Protein AF-0000000080302289 (afdb_homodimer)

Sequence (342 aa):
MNPDQRRRRRVLSSLTSLGLIALAALSGPAAAHDFKLGPLRIDHPYATPTPPGAANGAAYLRGIRNTGDQPDRLVGASTPVARSVEIHRSVVDAQNVMRMRAIDGIALPPKAELQLRHGGEHHLMLIGLTQSLKDGDRFPMSLRFEKAGEREVMVWVQTPRDGAGVHQHKHMNPDQRRRRRVLSSLTSLGLIALAALSGPAAAHDFKLGPLRIDHPYATPTPPGAANGAAYLRGIRNTGDQPDRLVGASTPVARSVEIHRSVVDAQNVMRMRAIDGIALPPKAELQLRHGGEHHLMLIGLTQSLKDGDRFPMSLRFEKAGEREVMVWVQTPRDGAGVHQHKH

Organism: Piscinibacter sakaiensis (NCBI:txid1547922)

Solvent-accessible surface area (backbone atoms only — not comparable to full-atom values): 19218 Å² total; per-residue (Å²): 130,90,75,81,75,80,75,77,78,79,78,76,75,74,74,75,72,75,72,74,74,73,74,71,70,74,66,62,64,84,60,70,56,63,44,79,47,87,50,34,38,38,33,41,38,27,24,46,54,36,33,40,79,40,52,53,48,47,34,32,24,64,25,39,30,25,69,36,92,58,67,41,27,47,51,47,46,42,40,86,55,22,76,42,42,43,40,33,41,47,46,68,49,97,84,60,34,35,38,35,34,75,52,76,58,44,81,37,47,44,68,36,72,47,68,22,37,88,93,53,46,34,39,38,37,30,38,50,36,74,55,64,40,46,68,73,41,70,47,60,34,36,38,32,32,73,71,77,39,72,47,79,45,68,28,37,22,33,67,47,63,59,62,79,69,80,72,76,70,79,125,140,85,82,76,76,81,81,79,78,78,76,77,76,73,75,74,75,73,74,75,73,73,74,71,71,75,66,61,65,83,62,72,57,63,45,79,47,88,52,34,39,38,32,42,39,28,24,48,53,36,32,40,78,42,52,52,48,48,32,33,26,63,26,39,31,26,69,37,91,56,67,42,30,47,50,46,44,42,40,88,56,23,76,42,44,44,43,32,42,48,46,68,49,98,84,62,34,34,37,34,34,76,50,74,57,44,80,37,50,45,67,36,72,46,67,21,36,87,92,52,48,33,38,37,36,30,37,50,36,73,56,63,42,45,68,73,41,71,47,61,33,36,38,33,30,74,71,76,40,74,47,78,44,68,29,37,23,33,67,47,63,58,63,80,67,77,73,75,72,78,126

InterPro domains:
  IPR006311 Twin-arginine translocation pathway, signal sequence [PS51318] (1-32)
  IPR007410 Putative lipoprotein LpqE-like [PF04314] (41-157)
  IPR036182 Copper chaperone PCuAC superfamily [G3DSA:2.60.40.1890] (48-162)
  IPR036182 Copper chaperone PCuAC superfamily [SSF110087] (19-162)
  IPR058248 Putative lipoprotein Lxx21020-like [PTHR36302] (18-170)

Radius of gyration: 32.29 Å; Cα contacts (8 Å, |Δi|>4): 749; chains: 2; bounding box: 63×110×119 Å

Nearest PDB structures (foldseek):
  6p17-assembly1_B  TM=8.764E-01  e=6.835E-11  Methylocystis sp. ATCC 49242
  6p1g-assembly2_B  TM=9.123E-01  e=2.219E-10  Methylosinus trichosporium OB3b
  6p1f-assembly1_A  TM=8.241E-01  e=1.890E-10  Methylosinus trichosporium OB3b
  2k70-assembly1_A  TM=8.510E-01  e=5.816E-10  Thermus thermophilus HB8
  3zja-assembly1_A  TM=9.050E-01  e=3.787E-09  Streptomyces lividans

Foldseek 3Di:
DDPPPPPPPPPPPPPPPPPPPPCPVCPVPVPQQWDDQPQKIWTAKAWEFDPWPDQKTWIFTQKIARQDQAKKKFFAKDFPQAPGKFKKFWDQDPVRDIDIDGDRIDIHHHGDMDGGDPPDGIIIMGGGGPGTDDQQDKTWMWIQMPPRGIDIGIYGHHPDDPDPPPPPPDD/DDPPDDPPPPPPPPPPPPPPPPPPPCPVPVPQQWDDQPQKIWTAKAWEFDPWPDQKTWIFTQKIARQDQAKKKFFAKDFPQAPGKFKKFWDQDPVRDIDIDGDRIDIHHHGDMDGGDPPDGIIIMGGGGPGTDDQQDKTWMWIQMPPRGIDIGIYGHHPDDPDPPPPPPDD

pLDDT: mean 79.93, std 26.36, range [19.83, 98.88]

Structure (mmCIF, N/CA/C/O backbone):
data_AF-0000000080302289-model_v1
#
loop_
_entity.id
_entity.type
_entity.pdbx_description
1 polymer 'Copper metallochaperone'
#
loop_
_atom_site.group_PDB
_atom_site.id
_atom_site.type_symbol
_atom_site.label_atom_id
_atom_site.label_alt_id
_atom_site.label_comp_id
_atom_site.label_asym_id
_atom_site.label_entity_id
_atom_site.label_seq_id
_atom_site.pdbx_PDB_ins_code
_atom_site.Cartn_x
_atom_site.Cartn_y
_atom_site.Cartn_z
_atom_site.occupancy
_atom_site.B_iso_or_equiv
_atom_site.auth_seq_id
_atom_site.auth_comp_id
_atom_site.auth_asym_id
_atom_site.auth_atom_id
_atom_site.pdbx_PDB_model_num
ATOM 1 N N . MET A 1 1 ? -31.797 -6.598 -98.562 1 23.89 1 MET A N 1
ATOM 2 C CA . MET A 1 1 ? -30.703 -7.227 -97.875 1 23.89 1 MET A CA 1
ATOM 3 C C . MET A 1 1 ? -30.516 -6.602 -96.5 1 23.89 1 MET A C 1
ATOM 5 O O . MET A 1 1 ? -30.234 -7.305 -95.5 1 23.89 1 MET A O 1
ATOM 9 N N . ASN A 1 2 ? -30.531 -5.25 -96.188 1 28.02 2 ASN A N 1
ATOM 10 C CA . ASN A 1 2 ? -29.609 -4.715 -95.188 1 28.02 2 ASN A CA 1
ATOM 11 C C . ASN A 1 2 ? -30.172 -4.828 -93.75 1 28.02 2 ASN A C 1
ATOM 13 O O . ASN A 1 2 ? -31.219 -4.258 -93.5 1 28.02 2 ASN A O 1
ATOM 17 N N . PRO A 1 3 ? -29.703 -5.871 -93 1 35.97 3 PRO A N 1
ATOM 18 C CA . PRO A 1 3 ? -30.016 -6.445 -91.688 1 35.97 3 PRO A CA 1
ATOM 19 C C . PRO A 1 3 ? -29.625 -5.531 -90.5 1 35.97 3 PRO A C 1
ATOM 21 O O . PRO A 1 3 ? -28.453 -5.48 -90.125 1 35.97 3 PRO A O 1
ATOM 24 N N . ASP A 1 4 ? -29.906 -4.223 -90.562 1 33.94 4 ASP A N 1
ATOM 25 C CA . ASP A 1 4 ? -29.328 -3.34 -89.562 1 33.94 4 ASP A CA 1
ATOM 26 C C . ASP A 1 4 ? -29.688 -3.791 -88.125 1 33.94 4 ASP A C 1
ATOM 28 O O . ASP A 1 4 ? -30.859 -3.812 -87.75 1 33.94 4 ASP A O 1
ATOM 32 N N . GLN A 1 5 ? -28.891 -4.77 -87.625 1 30.73 5 GLN A N 1
ATOM 33 C CA . GLN A 1 5 ? -28.859 -5.449 -86.312 1 30.73 5 GLN A CA 1
ATOM 34 C C . GLN A 1 5 ? -28.719 -4.453 -85.188 1 30.73 5 GLN A C 1
ATOM 36 O O . GLN A 1 5 ? -27.828 -3.594 -85.188 1 30.73 5 GLN A O 1
ATOM 41 N N . ARG A 1 6 ? -29.797 -3.92 -84.562 1 27.61 6 ARG A N 1
ATOM 42 C CA . ARG A 1 6 ? -30.016 -3.1 -83.375 1 27.61 6 ARG A CA 1
ATOM 43 C C . ARG A 1 6 ? -29.234 -3.633 -82.188 1 27.61 6 ARG A C 1
ATOM 45 O O . ARG A 1 6 ? -29.531 -4.707 -81.625 1 27.61 6 ARG A O 1
ATOM 52 N N . ARG A 1 7 ? -27.875 -3.609 -82.188 1 28.73 7 ARG A N 1
ATOM 53 C CA . ARG A 1 7 ? -27 -4.059 -81.062 1 28.73 7 ARG A CA 1
ATOM 54 C C . ARG A 1 7 ? -27.281 -3.301 -79.812 1 28.73 7 ARG A C 1
ATOM 56 O O . ARG A 1 7 ? -27.031 -2.098 -79.688 1 28.73 7 ARG A O 1
ATOM 63 N N . ARG A 1 8 ? -28.484 -3.334 -79.188 1 27.34 8 ARG A N 1
ATOM 64 C CA . ARG A 1 8 ? -28.703 -2.699 -77.938 1 27.34 8 ARG A CA 1
ATOM 65 C C . ARG A 1 8 ? -27.594 -3.076 -76.938 1 27.34 8 ARG A C 1
ATOM 67 O O . ARG A 1 8 ? -27.312 -4.262 -76.75 1 27.34 8 ARG A O 1
ATOM 74 N N . ARG A 1 9 ? -26.516 -2.27 -76.812 1 29.44 9 ARG A N 1
ATOM 75 C CA . ARG A 1 9 ? -25.391 -2.248 -75.875 1 29.44 9 ARG A CA 1
ATOM 76 C C . ARG A 1 9 ? -25.875 -2.445 -74.438 1 29.44 9 ARG A C 1
ATOM 78 O O . ARG A 1 9 ? -26.703 -1.673 -73.938 1 29.44 9 ARG A O 1
ATOM 85 N N . ARG A 1 10 ? -25.984 -3.67 -73.938 1 33.25 10 ARG A N 1
ATOM 86 C CA . ARG A 1 10 ? -26.125 -4.141 -72.562 1 33.25 10 ARG A CA 1
ATOM 87 C C . ARG A 1 10 ? -25.125 -3.439 -71.625 1 33.25 10 ARG A C 1
ATOM 89 O O . ARG A 1 10 ? -23.906 -3.537 -71.812 1 33.25 10 ARG A O 1
ATOM 96 N N . VAL A 1 11 ? -25.344 -2.129 -71.312 1 32.34 11 VAL A N 1
ATOM 97 C CA . VAL 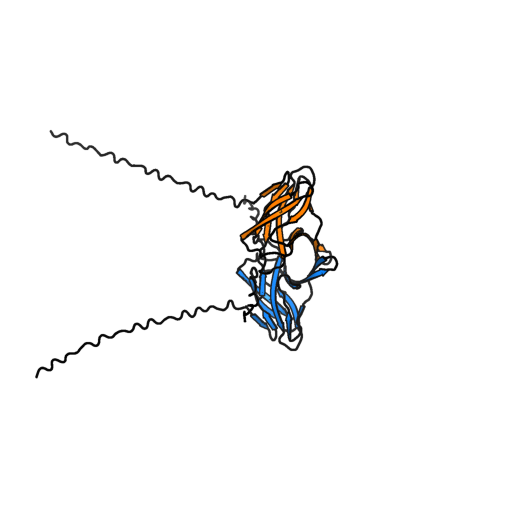A 1 11 ? -24.609 -1.429 -70.312 1 32.34 11 VAL A CA 1
ATOM 98 C C . VAL A 1 11 ? -24.438 -2.336 -69.062 1 32.34 11 VAL A C 1
ATOM 100 O O . VAL A 1 11 ? -25.406 -2.943 -68.625 1 32.34 11 VAL A O 1
ATOM 103 N N . LEU A 1 12 ? -23.203 -2.891 -68.875 1 33.34 12 LEU A N 1
ATOM 104 C CA . LEU A 1 12 ? -22.453 -3.596 -67.812 1 33.34 12 LEU A CA 1
ATOM 105 C C . LEU A 1 12 ? -22.609 -2.896 -66.5 1 33.34 12 LEU A C 1
ATOM 107 O O . LEU A 1 12 ? -22.219 -1.74 -66.312 1 33.34 12 LEU A O 1
ATOM 111 N N . SER A 1 13 ? -23.828 -2.928 -65.812 1 38.44 13 SER A N 1
ATOM 112 C CA . SER A 1 13 ? -24 -2.541 -64.438 1 38.44 13 SER A CA 1
ATOM 113 C C . SER A 1 13 ? -22.922 -3.152 -63.562 1 38.44 13 SER A C 1
ATOM 115 O O . SER A 1 13 ? -22.828 -4.375 -63.438 1 38.44 13 SER A O 1
ATOM 117 N N . SER A 1 14 ? -21.656 -2.672 -63.719 1 37.34 14 SER A N 1
ATOM 118 C CA . SER A 1 14 ? -20.625 -3.07 -62.781 1 37.34 14 SER A CA 1
ATOM 119 C C . SER A 1 14 ? -21.078 -2.889 -61.344 1 37.34 14 SER A C 1
ATOM 121 O O . SER A 1 14 ? -21.469 -1.788 -60.938 1 37.34 14 SER A O 1
ATOM 123 N N . LEU A 1 15 ? -21.938 -3.805 -60.875 1 38.66 15 LEU A N 1
ATOM 124 C CA . LEU A 1 15 ? -22.219 -4.004 -59.469 1 38.66 15 LEU A CA 1
ATOM 125 C C . LEU A 1 15 ? -20.938 -3.947 -58.625 1 38.66 15 LEU A C 1
ATOM 127 O O . LEU A 1 15 ? -20.016 -4.738 -58.844 1 38.66 15 LEU A O 1
ATOM 131 N N . THR A 1 16 ? -20.422 -2.676 -58.438 1 39.72 16 THR A N 1
ATOM 132 C CA . THR A 1 16 ? -19.391 -2.426 -57.438 1 39.72 16 THR A CA 1
ATOM 133 C C . THR A 1 16 ? -19.688 -3.164 -56.125 1 39.72 16 THR A C 1
ATOM 135 O O . THR A 1 16 ? -20.734 -2.967 -55.531 1 39.72 16 THR A O 1
ATOM 138 N N . SER A 1 17 ? -19.5 -4.477 -56.125 1 41.84 17 SER A N 1
ATOM 139 C CA . SER A 1 17 ? -19.422 -5.234 -54.875 1 41.84 17 SER A CA 1
ATOM 140 C C . SER A 1 17 ? -18.562 -4.523 -53.844 1 41.84 17 SER A C 1
ATOM 142 O O . SER A 1 17 ? -17.344 -4.359 -54.062 1 41.84 17 SER A O 1
ATOM 144 N N . LEU A 1 18 ? -19 -3.309 -53.406 1 40.84 18 LEU A N 1
ATOM 145 C CA . LEU A 1 18 ? -18.344 -2.77 -52.219 1 40.84 18 LEU A CA 1
ATOM 146 C C . LEU A 1 18 ? -18.125 -3.859 -51.156 1 40.84 18 LEU A C 1
ATOM 148 O O . LEU A 1 18 ? -19.094 -4.465 -50.688 1 40.84 18 LEU A O 1
ATOM 152 N N . GLY A 1 19 ? -17.094 -4.672 -51.406 1 38.06 19 GLY A N 1
ATOM 153 C CA . GLY A 1 19 ? -16.562 -5.527 -50.344 1 38.06 19 GLY A CA 1
ATOM 154 C C . GLY A 1 19 ? -16.578 -4.879 -48.969 1 38.06 19 GLY A C 1
ATOM 155 O O . GLY A 1 19 ? -15.969 -3.822 -48.781 1 38.06 19 GLY A O 1
ATOM 156 N N . LEU A 1 20 ? -17.703 -4.922 -48.281 1 40.62 20 LEU A N 1
ATOM 157 C CA . LEU A 1 20 ? -17.703 -4.664 -46.844 1 40.62 20 LEU A CA 1
ATOM 158 C C . LEU A 1 20 ? -16.516 -5.348 -46.188 1 40.62 20 LEU A C 1
ATOM 160 O O . LEU A 1 20 ? -16.438 -6.578 -46.156 1 40.62 20 LEU A O 1
ATOM 164 N N . ILE A 1 21 ? -15.336 -4.793 -46.375 1 40.84 21 ILE A N 1
ATOM 165 C CA . ILE A 1 21 ? -14.234 -5.191 -45.469 1 40.84 21 ILE A CA 1
ATOM 166 C C . ILE A 1 21 ? -14.734 -5.254 -44.031 1 40.84 21 ILE A C 1
ATOM 168 O O . ILE A 1 21 ? -15.156 -4.242 -43.469 1 40.84 21 ILE A O 1
ATOM 172 N N . ALA A 1 22 ? -15.383 -6.355 -43.656 1 38.88 22 ALA A N 1
ATOM 173 C CA . ALA A 1 22 ? -15.555 -6.664 -42.25 1 38.88 22 ALA A CA 1
ATOM 174 C C . ALA A 1 22 ? -14.297 -6.336 -41.469 1 38.88 22 ALA A C 1
ATOM 176 O O . ALA A 1 22 ? -13.242 -6.934 -41.688 1 38.88 22 ALA A O 1
ATOM 177 N N . LEU A 1 23 ? -14.094 -5.086 -41.156 1 40.25 23 LEU A N 1
ATOM 178 C CA . LEU A 1 23 ? -13.164 -4.797 -40.062 1 40.25 23 LEU A CA 1
ATOM 179 C C . LEU A 1 23 ? -13.367 -5.766 -38.906 1 40.25 23 LEU A C 1
ATOM 181 O O . LEU A 1 23 ? -14.375 -5.691 -38.188 1 40.25 23 LEU A O 1
ATOM 185 N N . ALA A 1 24 ? -13.266 -7.078 -39.125 1 39.78 24 ALA A N 1
ATOM 186 C CA . ALA A 1 24 ? -13.094 -7.895 -37.938 1 39.78 24 ALA A CA 1
ATOM 187 C C . ALA A 1 24 ? -12.18 -7.203 -36.938 1 39.78 24 ALA A C 1
ATOM 189 O O . ALA A 1 24 ? -10.977 -7.066 -37.156 1 39.78 24 ALA A O 1
ATOM 190 N N . ALA A 1 25 ? -12.641 -6.129 -36.344 1 38.19 25 ALA A N 1
ATOM 191 C CA . ALA A 1 25 ? -11.977 -5.637 -35.156 1 38.19 25 ALA A CA 1
ATOM 192 C C . ALA A 1 25 ? -11.5 -6.789 -34.281 1 38.19 25 ALA A C 1
ATOM 194 O O . ALA A 1 25 ? -12.305 -7.625 -33.844 1 38.19 25 ALA A O 1
ATOM 195 N N . LEU A 1 26 ? -10.32 -7.293 -34.531 1 38.16 26 LEU A N 1
ATOM 196 C CA . LEU A 1 26 ? -9.555 -8.047 -33.531 1 38.16 26 LEU A CA 1
ATOM 197 C C . LEU A 1 26 ? -9.75 -7.477 -32.125 1 38.16 26 LEU A C 1
ATOM 199 O O . LEU A 1 26 ? -9.062 -6.531 -31.734 1 38.16 26 LEU A O 1
ATOM 203 N N . SER A 1 27 ? -10.953 -7.125 -31.812 1 38.16 27 SER A N 1
ATOM 204 C CA . SER A 1 27 ? -10.969 -6.945 -30.359 1 38.16 27 SER A CA 1
ATOM 205 C C . SER A 1 27 ? -10.188 -8.055 -29.672 1 38.16 27 SER A C 1
ATOM 207 O O . SER A 1 27 ? -10.648 -9.195 -29.609 1 38.16 27 SER A O 1
ATOM 209 N N . GLY A 1 28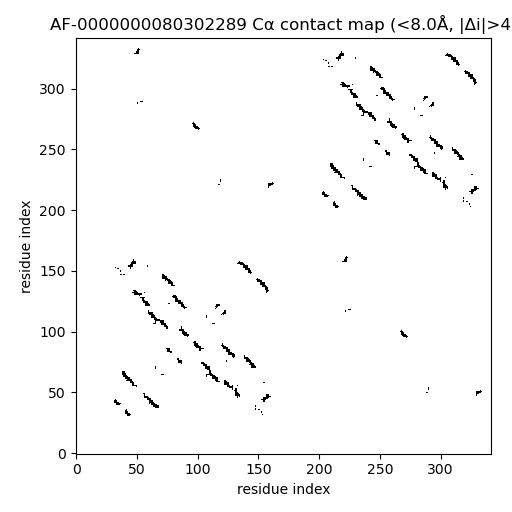 ? -8.953 -8.156 -29.922 1 37.97 28 GLY A N 1
ATOM 210 C CA . GLY A 1 28 ? -8.266 -9.039 -28.984 1 37.97 28 GLY A CA 1
ATOM 211 C C . GLY A 1 28 ? -8.812 -8.969 -27.578 1 37.97 28 GLY A C 1
ATOM 212 O O . GLY A 1 28 ? -9.141 -7.883 -27.078 1 37.97 28 GLY A O 1
ATOM 213 N N . PRO A 1 29 ? -9.758 -9.805 -27.094 1 39.81 29 PRO A N 1
ATOM 214 C CA . PRO A 1 29 ? -10.086 -9.734 -25.672 1 39.81 29 PRO A CA 1
ATOM 215 C C . PRO A 1 29 ? -9.008 -9.031 -24.844 1 39.81 29 PRO A C 1
ATOM 217 O O . PRO A 1 29 ? -7.844 -9 -25.25 1 39.81 29 PRO A O 1
ATOM 220 N N . ALA A 1 30 ? -9.188 -7.938 -24.375 1 41.56 30 ALA A N 1
ATOM 221 C CA . ALA A 1 30 ? -8.344 -7.664 -23.219 1 41.56 30 ALA A CA 1
ATOM 222 C C . ALA A 1 30 ? -7.887 -8.961 -22.562 1 41.56 30 ALA A C 1
ATOM 224 O O . ALA A 1 30 ? -8.672 -9.633 -21.891 1 41.56 30 ALA A O 1
ATOM 225 N N . ALA A 1 31 ? -7.27 -9.984 -23.266 1 44.12 31 ALA A N 1
ATOM 226 C CA . ALA A 1 31 ? -6.754 -11.305 -22.922 1 44.12 31 ALA A CA 1
ATOM 227 C C . ALA A 1 31 ? -6.363 -11.367 -21.438 1 44.12 31 ALA A C 1
ATOM 229 O O . ALA A 1 31 ? -5.523 -10.586 -20.984 1 44.12 31 ALA A O 1
ATOM 230 N N . ALA A 1 32 ? -7.367 -11.57 -20.547 1 54.69 32 ALA A N 1
ATOM 231 C CA . ALA A 1 32 ? -6.875 -12.156 -19.297 1 54.69 32 ALA A CA 1
ATOM 232 C C . ALA A 1 32 ? -5.594 -12.945 -19.547 1 54.69 32 ALA A C 1
ATOM 234 O O . ALA A 1 32 ? -5.566 -13.867 -20.359 1 54.69 32 ALA A O 1
ATOM 235 N N . HIS A 1 33 ? -4.43 -12.273 -19.453 1 72.88 33 HIS A N 1
ATOM 236 C CA . HIS A 1 33 ? -3.178 -12.992 -19.641 1 72.88 33 HIS A CA 1
ATOM 237 C C . HIS A 1 33 ? -3.051 -14.141 -18.656 1 72.88 33 HIS A C 1
ATOM 239 O O . HIS A 1 33 ? -2.854 -13.914 -17.453 1 72.88 33 HIS A O 1
ATOM 245 N N . ASP A 1 34 ? -3.613 -15.227 -19.109 1 87.38 34 ASP A N 1
ATOM 246 C CA . ASP A 1 34 ? -3.473 -16.484 -18.375 1 87.38 34 ASP A CA 1
ATOM 247 C C . ASP A 1 34 ? -2.221 -17.25 -18.828 1 87.38 34 ASP A C 1
ATOM 249 O O . ASP A 1 34 ? -1.86 -17.219 -20 1 87.38 34 ASP A O 1
ATOM 253 N N . PHE A 1 35 ? -1.623 -17.812 -17.859 1 90.25 35 PHE A N 1
ATOM 254 C CA . PHE A 1 35 ? -0.44 -18.625 -18.109 1 90.25 35 PHE A CA 1
ATOM 255 C C . PHE A 1 35 ? -0.636 -20.047 -17.594 1 90.25 35 PHE A C 1
ATOM 257 O O . PHE A 1 35 ? -1.357 -20.25 -16.609 1 90.25 35 PHE A O 1
ATOM 264 N N . LYS A 1 36 ? 0.019 -20.953 -18.328 1 95.19 36 LYS A N 1
ATOM 265 C CA . LYS A 1 36 ? -0.087 -22.359 -17.938 1 95.19 36 LYS A CA 1
ATOM 266 C C . LYS A 1 36 ? 1.283 -22.938 -17.609 1 95.19 36 LYS A C 1
ATOM 268 O O . LYS A 1 36 ? 2.27 -22.641 -18.281 1 95.19 36 LYS A O 1
ATOM 273 N N . LEU A 1 37 ? 1.274 -23.75 -16.578 1 95.81 37 LEU A N 1
ATOM 274 C CA . LEU A 1 37 ? 2.428 -24.562 -16.172 1 95.81 37 LEU A CA 1
ATOM 275 C C . LEU A 1 37 ? 1.987 -25.922 -15.648 1 95.81 37 LEU A C 1
ATOM 277 O O . LEU A 1 37 ? 1.666 -26.062 -14.469 1 95.81 37 LEU A O 1
ATOM 281 N N . GLY A 1 38 ? 2.027 -26.875 -16.578 1 96.5 38 GLY A N 1
ATOM 282 C CA . GLY A 1 38 ? 1.405 -28.141 -16.188 1 96.5 38 GLY A CA 1
ATOM 283 C C . GLY A 1 38 ? -0.039 -27.984 -15.758 1 96.5 38 GLY A C 1
ATOM 284 O O . GLY A 1 38 ? -0.853 -27.406 -16.484 1 96.5 38 GLY A O 1
ATOM 285 N N . PRO A 1 39 ? -0.306 -28.438 -14.523 1 97.31 39 PRO A N 1
ATOM 286 C CA . PRO A 1 39 ? -1.688 -28.344 -14.055 1 97.31 39 PRO A CA 1
ATOM 287 C C . PRO A 1 39 ? -2.021 -26.953 -13.5 1 97.31 39 PRO A C 1
ATOM 289 O O . PRO A 1 39 ? -3.168 -26.703 -13.117 1 97.31 39 PRO A O 1
ATOM 292 N N . LEU A 1 40 ? -1.078 -26.078 -13.406 1 98.19 40 LEU A N 1
ATOM 293 C CA . LEU A 1 40 ? -1.296 -24.766 -12.789 1 98.19 40 LEU A CA 1
ATOM 294 C C . LEU A 1 40 ? -1.757 -23.75 -13.828 1 98.19 40 LEU A C 1
ATOM 296 O O . LEU A 1 40 ? -1.219 -23.703 -14.938 1 98.19 40 LEU A O 1
ATOM 300 N N . ARG A 1 41 ? -2.842 -23.016 -13.406 1 97.94 41 ARG A N 1
ATOM 301 C CA . ARG A 1 41 ? -3.332 -21.875 -14.172 1 97.94 41 ARG A CA 1
ATOM 302 C C . ARG A 1 41 ? -3.088 -20.562 -13.422 1 97.94 41 ARG A C 1
ATOM 304 O O . ARG A 1 41 ? -3.568 -20.391 -12.305 1 97.94 41 ARG A O 1
ATOM 311 N N . ILE A 1 42 ? -2.297 -19.766 -14.016 1 97.5 42 ILE A N 1
ATOM 312 C CA . ILE A 1 42 ? -1.946 -18.484 -13.43 1 97.5 42 ILE A CA 1
ATOM 313 C C . ILE A 1 42 ? -2.74 -17.375 -14.109 1 97.5 42 ILE A C 1
ATOM 315 O O . ILE A 1 42 ? -2.582 -17.125 -15.312 1 97.5 42 ILE A O 1
ATOM 319 N N . ASP A 1 43 ? -3.457 -16.734 -13.227 1 95.75 43 ASP A N 1
ATOM 320 C CA . ASP A 1 43 ? -4.422 -15.781 -13.781 1 95.75 43 ASP A CA 1
ATOM 321 C C . ASP A 1 43 ? -4.035 -14.344 -13.445 1 95.75 43 ASP A C 1
ATOM 323 O O . ASP A 1 43 ? -3.871 -13.992 -12.273 1 95.75 43 ASP A O 1
ATOM 327 N N . HIS A 1 44 ? -3.844 -13.547 -14.5 1 94.06 44 HIS A N 1
ATOM 328 C CA . HIS A 1 44 ? -3.797 -12.086 -14.523 1 94.06 44 HIS A CA 1
ATOM 329 C C . HIS A 1 44 ? -2.795 -11.555 -13.508 1 94.06 44 HIS A C 1
ATOM 331 O O . HIS A 1 44 ? -3.176 -10.875 -12.547 1 94.06 44 HIS A O 1
ATOM 337 N N . PRO A 1 45 ? -1.511 -11.758 -13.703 1 96.56 45 PRO A N 1
ATOM 338 C CA . PRO A 1 45 ? -0.509 -11.047 -12.906 1 96.56 45 PRO A CA 1
ATOM 339 C C . PRO A 1 45 ? -0.569 -9.539 -13.094 1 96.56 45 PRO A C 1
ATOM 341 O O . PRO A 1 45 ? -0.622 -9.055 -14.234 1 96.56 45 PRO A O 1
ATOM 344 N N . TYR A 1 46 ? -0.535 -8.805 -11.938 1 94.38 46 TYR A N 1
ATOM 345 C CA . TYR A 1 46 ? -0.563 -7.352 -12.039 1 94.38 46 TYR A CA 1
ATOM 346 C C . TYR A 1 46 ? 0.186 -6.707 -10.875 1 94.38 46 TYR A C 1
ATOM 348 O O . TYR A 1 46 ? 0.438 -7.355 -9.859 1 94.38 46 TYR A O 1
ATOM 356 N N . ALA A 1 47 ? 0.557 -5.523 -11.094 1 94.31 47 ALA A N 1
ATOM 357 C CA . ALA A 1 47 ? 1.162 -4.676 -10.07 1 94.31 47 ALA A CA 1
ATOM 358 C C . ALA A 1 47 ? 0.475 -3.316 -10.008 1 94.31 47 ALA A C 1
ATOM 360 O O . ALA A 1 47 ? -0.224 -2.922 -10.938 1 94.31 47 ALA A O 1
ATOM 361 N N . THR A 1 48 ? 0.663 -2.701 -8.922 1 90 48 THR A N 1
ATOM 362 C CA . THR A 1 48 ? 0.075 -1.373 -8.789 1 90 48 THR A CA 1
ATOM 363 C C . THR A 1 48 ? 1.122 -0.292 -9.039 1 90 48 THR A C 1
ATOM 365 O O . THR A 1 48 ? 2.299 -0.476 -8.727 1 90 48 THR A O 1
ATOM 368 N N . PRO A 1 49 ? 0.679 0.786 -9.547 1 88.44 49 PRO A N 1
ATOM 369 C CA . PRO A 1 49 ? 1.63 1.879 -9.758 1 88.44 49 PRO A CA 1
ATOM 370 C C . PRO A 1 49 ? 2.297 2.342 -8.469 1 88.44 49 PRO A C 1
ATOM 372 O O . PRO A 1 49 ? 1.704 2.236 -7.391 1 88.44 49 PRO A O 1
ATOM 375 N N . THR A 1 50 ? 3.559 2.754 -8.648 1 87.12 50 THR A N 1
ATOM 376 C CA . THR A 1 50 ? 4.293 3.285 -7.504 1 87.12 50 THR A CA 1
ATOM 377 C C . THR A 1 50 ? 4.598 4.766 -7.699 1 87.12 50 THR A C 1
ATOM 379 O O . THR A 1 50 ? 4.77 5.23 -8.828 1 87.12 50 THR A O 1
ATOM 382 N N . PRO A 1 51 ? 4.648 5.504 -6.574 1 78.19 51 PRO A N 1
ATOM 383 C CA . PRO A 1 51 ? 5.176 6.863 -6.719 1 78.19 51 PRO A CA 1
ATOM 384 C C . PRO A 1 51 ? 6.617 6.891 -7.219 1 78.19 51 PRO A C 1
ATOM 386 O O . PRO A 1 51 ? 7.344 5.902 -7.074 1 78.19 51 PRO A O 1
ATOM 389 N N . PRO A 1 52 ? 6.961 8.016 -7.84 1 78.12 52 PRO A N 1
ATOM 390 C CA . PRO A 1 52 ? 8.352 8.133 -8.281 1 78.12 52 PRO A CA 1
ATOM 391 C C . PRO A 1 52 ? 9.352 7.98 -7.133 1 78.12 52 PRO A C 1
ATOM 393 O O . PRO A 1 52 ? 9.141 8.531 -6.051 1 78.12 52 PRO A O 1
ATOM 396 N N . GLY A 1 53 ? 10.312 7.195 -7.324 1 81.19 53 GLY A N 1
ATOM 397 C CA . GLY A 1 53 ? 11.375 7.031 -6.34 1 81.19 53 GLY A CA 1
ATOM 398 C C . GLY A 1 53 ? 11.047 6.008 -5.273 1 81.19 53 GLY A C 1
ATOM 399 O O . GLY A 1 53 ? 11.844 5.773 -4.363 1 81.19 53 GLY A O 1
ATOM 400 N N . ALA A 1 54 ? 9.922 5.445 -5.363 1 84.69 54 ALA A N 1
ATOM 401 C CA . ALA A 1 54 ? 9.586 4.402 -4.395 1 84.69 54 ALA A CA 1
ATOM 402 C C . ALA A 1 54 ? 10.625 3.291 -4.402 1 84.69 54 ALA A C 1
ATOM 404 O O . ALA A 1 54 ? 11.039 2.826 -5.469 1 84.69 54 ALA A O 1
ATOM 405 N N . ALA A 1 55 ? 10.953 2.92 -3.236 1 90.62 55 ALA A N 1
ATOM 406 C CA . ALA A 1 55 ? 11.961 1.873 -3.113 1 90.62 55 ALA A CA 1
ATOM 407 C C . ALA A 1 55 ? 11.367 0.497 -3.395 1 90.62 55 ALA A C 1
ATOM 409 O O . ALA A 1 55 ? 12.062 -0.4 -3.881 1 90.62 55 ALA A O 1
ATOM 410 N N . ASN A 1 56 ? 10.023 0.372 -3.098 1 94.44 56 ASN A N 1
ATOM 411 C CA . ASN A 1 56 ? 9.391 -0.939 -3.174 1 94.44 56 ASN A CA 1
ATOM 412 C C . ASN A 1 56 ? 8.039 -0.868 -3.879 1 94.44 56 ASN A C 1
ATOM 414 O O . ASN A 1 56 ? 7.473 0.217 -4.043 1 94.44 56 ASN A O 1
ATOM 418 N N . GLY A 1 57 ? 7.566 -1.951 -4.305 1 93.5 57 GLY A N 1
ATOM 419 C CA . GLY A 1 57 ? 6.254 -2.145 -4.902 1 93.5 57 GLY A CA 1
ATOM 420 C C . GLY A 1 57 ? 5.641 -3.49 -4.562 1 93.5 57 GLY A C 1
ATOM 421 O O . GLY A 1 57 ? 6.16 -4.223 -3.721 1 93.5 57 GLY A O 1
ATOM 422 N N . ALA A 1 58 ? 4.512 -3.697 -5.195 1 95.19 58 ALA A N 1
ATOM 423 C CA . ALA A 1 58 ? 3.807 -4.953 -4.945 1 95.19 58 ALA A CA 1
ATOM 424 C C . ALA A 1 58 ? 3.18 -5.496 -6.223 1 95.19 58 ALA A C 1
ATOM 426 O O . ALA A 1 58 ? 2.672 -4.73 -7.047 1 95.19 58 ALA A O 1
ATOM 427 N N . ALA A 1 59 ? 3.215 -6.785 -6.305 1 96.88 59 ALA A N 1
ATOM 428 C CA . ALA A 1 59 ? 2.549 -7.5 -7.391 1 96.88 59 ALA A CA 1
ATOM 429 C C . ALA A 1 59 ? 1.562 -8.531 -6.848 1 96.88 59 ALA A C 1
ATOM 431 O O . ALA A 1 59 ? 1.688 -8.977 -5.703 1 96.88 59 ALA A O 1
ATOM 432 N N . TYR A 1 60 ? 0.688 -8.844 -7.73 1 95.94 60 TYR A N 1
ATOM 433 C CA . TYR A 1 60 ? -0.454 -9.68 -7.371 1 95.94 60 TYR A CA 1
ATOM 434 C C . TYR A 1 60 ? -0.815 -10.625 -8.508 1 95.94 60 TYR A C 1
ATOM 436 O O . TYR A 1 60 ? -0.316 -10.477 -9.625 1 95.94 60 TYR A O 1
ATOM 444 N N . LEU A 1 61 ? -1.564 -11.617 -8.141 1 96.19 61 LEU A N 1
ATOM 445 C CA . LEU A 1 61 ? -2.232 -12.523 -9.07 1 96.19 61 LEU A CA 1
ATOM 446 C C . LEU A 1 61 ? -3.721 -12.625 -8.758 1 96.19 61 LEU A C 1
ATOM 448 O O . LEU A 1 61 ? -4.105 -12.82 -7.602 1 96.19 61 LEU A O 1
ATOM 452 N N . ARG A 1 62 ? -4.465 -12.445 -9.82 1 93 62 ARG A N 1
ATOM 453 C CA . ARG A 1 62 ? -5.879 -12.688 -9.555 1 93 62 ARG A CA 1
ATOM 454 C C . ARG A 1 62 ? -6.098 -14.07 -8.953 1 93 62 ARG A C 1
ATOM 456 O O . ARG A 1 62 ? -6.934 -14.234 -8.062 1 93 62 ARG A O 1
ATOM 463 N N . GLY A 1 63 ? -5.301 -15.016 -9.516 1 95.5 63 GLY A N 1
ATOM 464 C CA . GLY A 1 63 ? -5.379 -16.344 -8.922 1 95.5 63 GLY A CA 1
ATOM 465 C C . GLY A 1 63 ? -4.398 -17.328 -9.523 1 95.5 63 GLY A C 1
ATOM 466 O O . GLY A 1 63 ? -3.879 -17.109 -10.617 1 95.5 63 GLY A O 1
ATOM 467 N N . ILE A 1 64 ? -4.148 -18.344 -8.773 1 97.62 64 ILE A N 1
ATOM 468 C CA . ILE A 1 64 ? -3.484 -19.547 -9.227 1 97.62 64 ILE A CA 1
ATOM 469 C C . ILE A 1 64 ? -4.375 -20.766 -8.953 1 97.62 64 ILE A C 1
ATOM 471 O O . ILE A 1 64 ? -4.727 -21.031 -7.801 1 97.62 64 ILE A O 1
ATOM 475 N N . ARG A 1 65 ? -4.645 -21.453 -9.977 1 98.06 65 ARG A N 1
ATOM 476 C CA . ARG A 1 65 ? -5.449 -22.656 -9.812 1 98.06 65 ARG A CA 1
ATOM 477 C C . ARG A 1 65 ? -4.613 -23.906 -10.062 1 98.06 65 ARG A C 1
ATOM 479 O O . ARG A 1 65 ? -3.875 -23.984 -11.047 1 98.06 65 ARG A O 1
ATOM 486 N N . ASN A 1 66 ? -4.734 -24.797 -9.141 1 98.44 66 ASN A N 1
ATOM 487 C CA . ASN A 1 66 ? -4.172 -26.125 -9.328 1 98.44 66 ASN A CA 1
ATOM 488 C C . ASN A 1 66 ? -5.23 -27.109 -9.812 1 98.44 66 ASN A C 1
ATOM 490 O O . ASN A 1 66 ? -6.07 -27.562 -9.031 1 98.44 66 ASN A O 1
ATOM 494 N N . THR A 1 67 ? -5.102 -27.484 -11.047 1 98 67 THR A N 1
ATOM 495 C CA . THR A 1 67 ? -6.102 -28.375 -11.625 1 98 67 THR A CA 1
ATOM 496 C C . THR A 1 67 ? -5.688 -29.828 -11.453 1 98 67 THR A C 1
ATOM 498 O O . THR A 1 67 ? -6.445 -30.734 -11.805 1 98 67 THR A O 1
ATOM 501 N N . GLY A 1 68 ? -4.559 -30.078 -10.891 1 97.88 68 GLY A N 1
ATOM 502 C CA . GLY A 1 68 ? -4.008 -31.422 -10.758 1 97.88 68 GLY A CA 1
ATOM 503 C C . GLY A 1 68 ? -4.465 -32.125 -9.5 1 97.88 68 GLY A C 1
ATOM 504 O O . GLY A 1 68 ? -5.266 -31.594 -8.734 1 97.88 68 GLY A O 1
ATOM 505 N N . ASP A 1 69 ? -3.953 -33.344 -9.297 1 97.94 69 ASP A N 1
ATOM 506 C CA . ASP A 1 69 ? -4.363 -34.219 -8.188 1 97.94 69 ASP A CA 1
ATOM 507 C C . ASP A 1 69 ? -3.314 -34.219 -7.074 1 97.94 69 ASP A C 1
ATOM 509 O O . ASP A 1 69 ? -3.494 -34.844 -6.043 1 97.94 69 ASP A O 1
ATOM 513 N N . GLN A 1 70 ? -2.244 -33.469 -7.262 1 98.12 70 GLN A N 1
ATOM 514 C CA . GLN A 1 70 ? -1.176 -33.375 -6.273 1 98.12 70 GLN A CA 1
ATOM 515 C C . GLN A 1 70 ? -0.974 -31.938 -5.82 1 98.12 70 GLN A C 1
ATOM 517 O O . GLN A 1 70 ? -1.142 -31 -6.609 1 98.12 70 GLN A O 1
ATOM 522 N N . PRO A 1 71 ? -0.592 -31.734 -4.594 1 98.44 71 PRO A N 1
ATOM 523 C CA . PRO A 1 71 ? -0.304 -30.391 -4.109 1 98.44 71 PRO A CA 1
ATOM 524 C C . PRO A 1 71 ? 0.978 -29.812 -4.707 1 98.44 71 PRO A C 1
ATOM 526 O O . PRO A 1 71 ? 1.838 -30.562 -5.176 1 98.44 71 PRO A O 1
ATOM 529 N N . ASP A 1 72 ? 1.109 -28.516 -4.738 1 98.38 72 ASP A N 1
ATOM 530 C CA . ASP A 1 72 ? 2.316 -27.766 -5.043 1 98.38 72 ASP A CA 1
ATOM 531 C C . ASP A 1 72 ? 2.445 -26.547 -4.125 1 98.38 72 ASP A C 1
ATOM 533 O O . ASP A 1 72 ? 1.66 -26.375 -3.191 1 98.38 72 ASP A O 1
ATOM 537 N N . ARG A 1 73 ? 3.504 -25.75 -4.309 1 98.62 73 ARG A N 1
ATOM 538 C CA . ARG A 1 73 ? 3.717 -24.531 -3.557 1 98.62 73 ARG A CA 1
ATOM 539 C C . ARG A 1 73 ? 4.328 -23.438 -4.441 1 98.62 73 ARG A C 1
ATOM 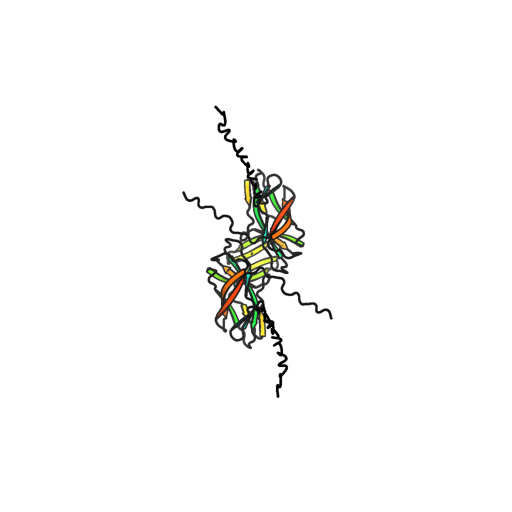541 O O . ARG A 1 73 ? 5.191 -23.734 -5.277 1 98.62 73 ARG A O 1
ATOM 548 N N . LEU A 1 74 ? 3.824 -22.25 -4.316 1 98.69 74 LEU A N 1
ATOM 549 C CA . LEU A 1 74 ? 4.586 -21.094 -4.793 1 98.69 74 LEU A CA 1
ATOM 550 C C . LEU A 1 74 ? 5.699 -20.734 -3.812 1 98.69 74 LEU A C 1
ATOM 552 O O . LEU A 1 74 ? 5.43 -20.344 -2.674 1 98.69 74 LEU A O 1
ATOM 556 N N . VAL A 1 75 ? 6.977 -20.812 -4.238 1 98.81 75 VAL A N 1
ATOM 557 C CA . VAL A 1 75 ? 8.031 -20.734 -3.232 1 98.81 75 VAL A CA 1
ATOM 558 C C . VAL A 1 75 ? 8.914 -19.516 -3.498 1 98.81 75 VAL A C 1
ATOM 560 O O . VAL A 1 75 ? 9.789 -19.188 -2.697 1 98.81 75 VAL A O 1
ATOM 563 N N . GLY A 1 76 ? 8.695 -18.875 -4.68 1 98.56 76 GLY A N 1
ATOM 564 C CA . GLY A 1 76 ? 9.492 -17.688 -4.949 1 98.56 76 GLY A CA 1
ATOM 565 C C . GLY A 1 76 ? 9.133 -17.016 -6.262 1 98.56 76 GLY A C 1
ATOM 566 O O . GLY A 1 76 ? 8.312 -17.531 -7.023 1 98.56 76 GLY A O 1
ATOM 567 N N . ALA A 1 77 ? 9.766 -15.906 -6.465 1 98.88 77 ALA A N 1
ATOM 568 C CA . ALA A 1 77 ? 9.641 -15.156 -7.711 1 98.88 77 ALA A CA 1
ATOM 569 C C . ALA A 1 77 ? 10.852 -14.242 -7.922 1 98.88 77 ALA A C 1
ATOM 571 O O . ALA A 1 77 ? 11.617 -14 -6.992 1 98.88 77 ALA A O 1
ATOM 572 N N . SER A 1 78 ? 11.031 -13.812 -9.141 1 98.88 78 SER A N 1
ATOM 573 C CA . SER A 1 78 ? 12.07 -12.852 -9.5 1 98.88 78 SER A CA 1
ATOM 574 C C . SER A 1 78 ? 11.641 -12.008 -10.695 1 98.88 78 SER A C 1
ATOM 576 O O . SER A 1 78 ? 10.805 -12.43 -11.5 1 98.88 78 SER A O 1
ATOM 578 N N . THR A 1 79 ? 12.242 -10.875 -10.797 1 98.88 79 THR A N 1
ATOM 579 C CA . THR A 1 79 ? 11.961 -9.961 -11.898 1 98.88 79 THR A CA 1
ATOM 580 C C . THR A 1 79 ? 13.117 -8.992 -12.102 1 98.88 79 THR A C 1
ATOM 582 O O . THR A 1 79 ? 13.82 -8.641 -11.148 1 98.88 79 THR A O 1
ATOM 585 N N . PRO A 1 80 ? 13.312 -8.531 -13.305 1 98.56 80 PRO A N 1
ATOM 586 C CA . PRO A 1 80 ? 14.391 -7.574 -13.547 1 98.56 80 PRO A CA 1
ATOM 587 C C . PRO A 1 80 ? 14.086 -6.188 -12.977 1 98.56 80 PRO A C 1
ATOM 589 O O . PRO A 1 80 ? 14.992 -5.352 -12.867 1 98.56 80 PRO A O 1
ATOM 592 N N . VAL A 1 81 ? 12.844 -5.922 -12.57 1 98.31 81 VAL A N 1
ATOM 593 C CA . VAL A 1 81 ? 12.516 -4.551 -12.188 1 98.31 81 VAL A CA 1
ATOM 594 C C . VAL A 1 81 ? 12.719 -4.367 -10.688 1 98.31 81 VAL A C 1
ATOM 596 O O . VAL A 1 81 ? 12.453 -3.289 -10.148 1 98.31 81 VAL A O 1
ATOM 599 N N . ALA A 1 82 ? 13.188 -5.371 -10 1 98.69 82 ALA A N 1
ATOM 600 C CA . ALA A 1 82 ? 13.469 -5.293 -8.57 1 98.69 82 ALA A CA 1
ATOM 601 C C . ALA A 1 82 ? 14.703 -6.105 -8.203 1 98.69 82 ALA A C 1
ATOM 603 O O . ALA A 1 82 ? 14.992 -7.121 -8.836 1 98.69 82 ALA A O 1
ATOM 604 N N . ARG A 1 83 ? 15.336 -5.652 -7.195 1 98.75 83 ARG A N 1
ATOM 605 C CA . ARG A 1 83 ? 16.5 -6.387 -6.711 1 98.75 83 ARG A CA 1
ATOM 606 C C . ARG A 1 83 ? 16.109 -7.789 -6.25 1 98.75 83 ARG A C 1
ATOM 608 O O . ARG A 1 83 ? 16.844 -8.75 -6.488 1 98.75 83 ARG A O 1
ATOM 615 N N . SER A 1 84 ? 15 -7.867 -5.535 1 98.69 84 SER A N 1
ATOM 616 C CA . SER A 1 84 ? 14.484 -9.164 -5.113 1 98.69 84 SER A CA 1
ATOM 617 C C . SER A 1 84 ? 12.961 -9.148 -5.012 1 98.69 84 SER A C 1
ATOM 619 O O . SER A 1 84 ? 12.352 -8.078 -5.023 1 98.69 84 SER A O 1
ATOM 621 N N . VAL A 1 85 ? 12.398 -10.359 -4.98 1 98.81 85 VAL A N 1
ATOM 622 C CA . VAL A 1 85 ? 10.969 -10.539 -4.762 1 98.81 85 VAL A CA 1
ATOM 623 C C . VAL A 1 85 ? 10.742 -11.508 -3.602 1 98.81 85 VAL A C 1
ATOM 625 O O . VAL A 1 85 ? 11.352 -12.578 -3.549 1 98.81 85 VAL A O 1
ATOM 628 N N . GLU A 1 86 ? 9.945 -11.062 -2.693 1 98.69 86 GLU A N 1
ATOM 629 C CA . GLU A 1 86 ? 9.586 -11.898 -1.557 1 98.69 86 GLU A CA 1
ATOM 630 C C . GLU A 1 86 ? 8.078 -12.148 -1.508 1 98.69 86 GLU A C 1
ATOM 632 O O . GLU A 1 86 ? 7.289 -11.297 -1.924 1 98.69 86 GLU A O 1
ATOM 637 N N . ILE A 1 87 ? 7.68 -13.297 -0.985 1 98.62 87 ILE A N 1
ATOM 638 C CA . ILE A 1 87 ? 6.273 -13.555 -0.692 1 98.62 87 ILE A CA 1
ATOM 639 C C . ILE A 1 87 ? 5.938 -13.055 0.713 1 98.62 87 ILE A C 1
ATOM 641 O O . ILE A 1 87 ? 6.555 -13.484 1.691 1 98.62 87 ILE A O 1
ATOM 645 N N . HIS A 1 88 ? 4.992 -12.195 0.794 1 98.25 88 HIS A N 1
ATOM 646 C CA . HIS A 1 88 ? 4.633 -11.641 2.094 1 98.25 88 HIS A CA 1
ATOM 647 C C . HIS A 1 88 ? 3.225 -12.062 2.502 1 98.25 88 HIS A C 1
ATOM 649 O O . HIS A 1 88 ? 2.352 -12.234 1.648 1 98.25 88 HIS A O 1
ATOM 655 N N . ARG A 1 89 ? 3.041 -12.227 3.764 1 97.5 89 ARG A N 1
ATOM 656 C CA . ARG A 1 89 ? 1.737 -12.43 4.387 1 97.5 89 ARG A CA 1
ATOM 657 C C . ARG A 1 89 ? 1.408 -11.305 5.363 1 97.5 89 ARG A C 1
ATOM 659 O O . ARG A 1 89 ? 2.24 -10.938 6.191 1 97.5 89 ARG A O 1
ATOM 666 N N . SER A 1 90 ? 0.255 -10.836 5.211 1 96 90 SER A N 1
ATOM 667 C CA . SER A 1 90 ? -0.239 -9.797 6.105 1 96 90 SER A CA 1
ATOM 668 C C . SER A 1 90 ? -1.394 -10.312 6.961 1 96 90 SER A C 1
ATOM 670 O O . SER A 1 90 ? -2.369 -10.852 6.438 1 96 90 SER A O 1
ATOM 672 N N . VAL A 1 91 ? -1.298 -10.148 8.258 1 95 91 VAL A N 1
ATOM 673 C CA . VAL A 1 91 ? -2.355 -10.547 9.188 1 95 91 VAL A CA 1
ATOM 674 C C . VAL A 1 91 ? -2.592 -9.438 10.211 1 95 91 VAL A C 1
ATOM 676 O O . VAL A 1 91 ? -1.654 -8.742 10.609 1 95 91 VAL A O 1
ATOM 679 N N . VAL A 1 92 ? -3.775 -9.242 10.508 1 92.69 92 VAL A N 1
ATOM 680 C CA . VAL A 1 92 ? -4.113 -8.359 11.617 1 92.69 92 VAL A CA 1
ATOM 681 C C . VAL A 1 92 ? -4.242 -9.172 12.906 1 92.69 92 VAL A C 1
ATOM 683 O O . VAL A 1 92 ? -5.031 -10.117 12.977 1 92.69 92 VAL A O 1
ATOM 686 N N . ASP A 1 93 ? -3.564 -8.828 13.938 1 93.62 93 ASP A N 1
ATOM 687 C CA . ASP A 1 93 ? -3.584 -9.617 15.156 1 93.62 93 ASP A CA 1
ATOM 688 C C . ASP A 1 93 ? -4.715 -9.172 16.078 1 93.62 93 ASP A C 1
ATOM 690 O O . ASP A 1 9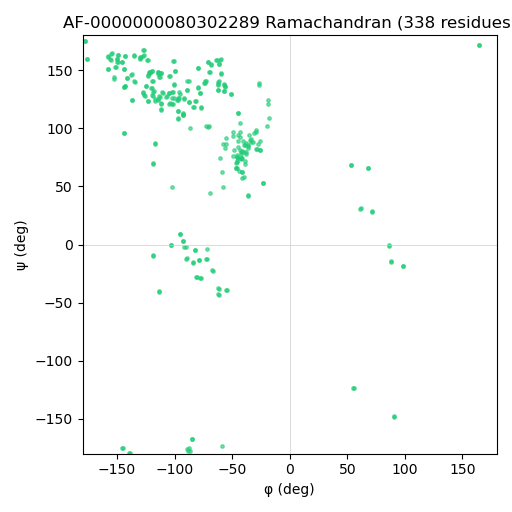3 ? -5.531 -8.328 15.711 1 93.62 93 ASP A O 1
ATOM 694 N N . ALA A 1 94 ? -4.801 -9.758 17.281 1 92.81 94 ALA A N 1
ATOM 695 C CA . ALA A 1 94 ? -5.902 -9.555 18.234 1 92.81 94 ALA A CA 1
ATOM 696 C C . ALA A 1 94 ? -5.91 -8.117 18.75 1 92.81 94 ALA A C 1
ATOM 698 O O . ALA A 1 94 ? -6.93 -7.645 19.25 1 92.81 94 ALA A O 1
ATOM 699 N N . GLN A 1 95 ? -4.883 -7.434 18.719 1 93 95 GLN A N 1
ATOM 700 C CA . GLN A 1 95 ? -4.777 -6.055 19.188 1 93 95 GLN A CA 1
ATOM 701 C C . GLN A 1 95 ? -4.949 -5.07 18.031 1 93 95 GLN A C 1
ATOM 703 O O . GLN A 1 95 ? -4.602 -3.895 18.156 1 93 95 GLN A O 1
ATOM 708 N N . ASN A 1 96 ? -5.332 -5.57 16.875 1 92.19 96 ASN A N 1
ATOM 709 C CA . ASN A 1 96 ? -5.605 -4.781 15.68 1 92.19 96 ASN A CA 1
ATOM 710 C C . ASN A 1 96 ? -4.324 -4.219 15.07 1 92.19 96 ASN A C 1
ATOM 712 O O . ASN A 1 96 ? -4.332 -3.131 14.484 1 92.19 96 ASN A O 1
ATOM 716 N N . VAL A 1 97 ? -3.273 -4.922 15.289 1 94.88 97 VAL A N 1
ATOM 717 C CA . VAL A 1 97 ? -1.999 -4.586 14.664 1 94.88 97 VAL A CA 1
ATOM 718 C C . VAL A 1 97 ? -1.795 -5.438 13.406 1 94.88 97 VAL A C 1
ATOM 720 O O . VAL A 1 97 ? -1.886 -6.664 13.469 1 94.88 97 VAL A O 1
ATOM 723 N N . MET A 1 98 ? -1.583 -4.711 12.336 1 95.69 98 MET A N 1
ATOM 724 C CA . MET A 1 98 ? -1.235 -5.441 11.125 1 95.69 98 MET A CA 1
ATOM 725 C C . MET A 1 98 ? 0.225 -5.879 11.148 1 95.69 98 MET A C 1
ATOM 727 O O . MET A 1 98 ? 1.114 -5.074 11.422 1 95.69 98 MET A O 1
ATOM 731 N N . ARG A 1 99 ? 0.444 -7.16 10.859 1 96.44 99 ARG A N 1
ATOM 732 C CA . ARG A 1 99 ? 1.777 -7.742 10.766 1 96.44 99 ARG A CA 1
ATOM 733 C C . ARG A 1 99 ? 2.045 -8.258 9.352 1 96.44 99 ARG A C 1
ATOM 735 O O . ARG A 1 99 ? 1.291 -9.086 8.836 1 96.44 99 ARG A O 1
ATOM 742 N N . MET A 1 100 ? 3.049 -7.789 8.812 1 96.75 100 MET A N 1
ATOM 743 C CA . MET A 1 100 ? 3.492 -8.227 7.488 1 96.75 100 MET A CA 1
ATOM 744 C C . MET A 1 100 ? 4.883 -8.844 7.559 1 96.75 100 MET A C 1
ATOM 746 O O . MET A 1 100 ? 5.824 -8.211 8.039 1 96.75 100 MET A O 1
ATOM 750 N N . ARG A 1 101 ? 5.051 -10.055 7.023 1 97.5 101 ARG A N 1
ATOM 751 C CA . ARG A 1 101 ? 6.348 -10.727 7.066 1 97.5 101 ARG A CA 1
ATOM 752 C C . ARG A 1 101 ? 6.578 -11.555 5.805 1 97.5 101 ARG A C 1
ATOM 754 O O . ARG A 1 101 ? 5.621 -11.969 5.145 1 97.5 101 ARG A O 1
ATOM 761 N N . ALA A 1 102 ? 7.793 -11.781 5.555 1 98 102 ALA A N 1
ATOM 762 C CA . ALA A 1 102 ? 8.156 -12.711 4.492 1 98 102 ALA A CA 1
ATOM 763 C C . ALA A 1 102 ? 7.902 -14.156 4.918 1 98 102 ALA A C 1
ATOM 765 O O . ALA A 1 102 ? 8.164 -14.523 6.066 1 98 102 ALA A O 1
ATOM 766 N N . ILE A 1 103 ? 7.406 -14.93 3.945 1 98.12 103 ILE A N 1
ATOM 767 C CA . ILE A 1 103 ? 7.215 -16.344 4.215 1 98.12 103 ILE A CA 1
ATOM 768 C C . ILE A 1 103 ? 7.906 -17.172 3.133 1 98.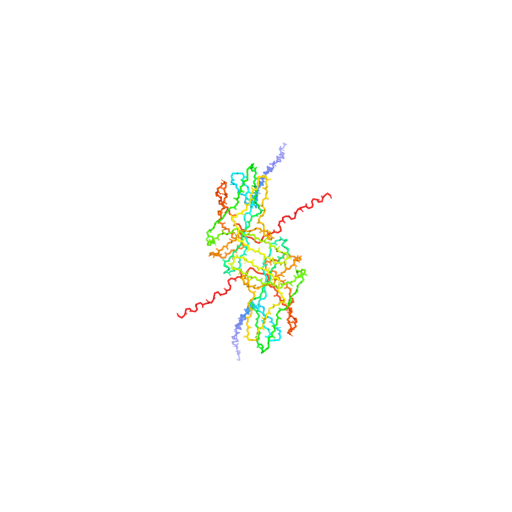12 103 ILE A C 1
ATOM 770 O O . ILE A 1 103 ? 8.227 -16.656 2.059 1 98.12 103 ILE A O 1
ATOM 774 N N . ASP A 1 104 ? 8.047 -18.453 3.373 1 97.94 104 ASP A N 1
ATOM 775 C CA . ASP A 1 104 ? 8.867 -19.328 2.527 1 97.94 104 ASP A CA 1
ATOM 776 C C . ASP A 1 104 ? 8.078 -19.812 1.31 1 97.94 104 ASP A C 1
ATOM 778 O O . ASP A 1 104 ? 8.656 -20.359 0.368 1 97.94 104 ASP A O 1
ATOM 782 N N . GLY A 1 105 ? 6.766 -19.641 1.417 1 98.31 105 GLY A N 1
ATOM 783 C CA . GLY A 1 105 ? 5.922 -20.094 0.318 1 98.31 105 GLY A CA 1
ATOM 784 C C . GLY A 1 105 ? 4.453 -20.188 0.692 1 98.31 105 GLY A C 1
ATOM 785 O O . GLY A 1 105 ? 4.094 -20.031 1.86 1 98.31 105 GLY A O 1
ATOM 786 N N . ILE A 1 106 ? 3.645 -20.438 -0.351 1 98.38 106 ILE A N 1
ATOM 787 C CA . ILE A 1 106 ? 2.207 -20.625 -0.182 1 98.38 106 ILE A CA 1
ATOM 788 C C . ILE A 1 106 ? 1.784 -21.969 -0.783 1 98.38 106 ILE A C 1
ATOM 790 O O . ILE A 1 106 ? 2.17 -22.297 -1.907 1 98.38 106 ILE A O 1
ATOM 794 N N . ALA A 1 107 ? 0.97 -22.656 -0.091 1 98.38 107 ALA A N 1
ATOM 795 C CA . ALA A 1 107 ? 0.488 -23.953 -0.555 1 98.38 107 ALA A CA 1
ATOM 796 C C . ALA A 1 107 ? -0.536 -23.797 -1.675 1 98.38 107 ALA A C 1
ATOM 798 O O . ALA A 1 107 ? -1.38 -22.906 -1.627 1 98.38 107 ALA A O 1
ATOM 799 N N . LEU A 1 108 ? -0.426 -24.609 -2.607 1 98.44 108 LEU A N 1
ATOM 800 C CA . LEU A 1 108 ? -1.403 -24.781 -3.676 1 98.44 108 LEU A CA 1
ATOM 801 C C . LEU A 1 108 ? -2.004 -26.172 -3.643 1 98.44 108 LEU A C 1
ATOM 803 O O . LEU A 1 108 ? -1.565 -27.062 -4.379 1 98.44 108 LEU A O 1
ATOM 807 N N . PRO A 1 109 ? -3.061 -26.375 -2.857 1 98.44 109 PRO A N 1
ATOM 808 C CA . PRO A 1 109 ? -3.684 -27.703 -2.801 1 98.44 109 PRO A CA 1
ATOM 809 C C . PRO A 1 109 ? -4.27 -28.141 -4.141 1 98.44 109 PRO A C 1
ATOM 811 O O . PRO A 1 109 ? -4.539 -27.297 -5.004 1 98.44 109 PRO A O 1
ATOM 814 N N . PRO A 1 110 ? -4.453 -29.5 -4.309 1 98.31 110 PRO A N 1
ATOM 815 C CA . PRO A 1 110 ? -5.098 -29.969 -5.535 1 98.31 110 PRO A CA 1
ATOM 816 C C . PRO A 1 110 ? -6.523 -29.453 -5.691 1 98.31 110 PRO A C 1
ATOM 818 O O . PRO A 1 110 ? -7.246 -29.312 -4.699 1 98.31 110 PRO A O 1
ATOM 821 N N . LYS A 1 111 ? -6.855 -29.109 -6.902 1 98.31 111 LYS A N 1
ATOM 822 C CA . LYS A 1 111 ? -8.219 -28.734 -7.285 1 98.31 111 LYS A CA 1
ATOM 823 C C . LYS A 1 111 ? -8.695 -27.5 -6.516 1 98.31 111 LYS A C 1
ATOM 825 O O . LYS A 1 111 ? -9.867 -27.406 -6.16 1 98.31 111 LYS A O 1
ATOM 830 N N . ALA A 1 112 ? -7.766 -26.625 -6.172 1 97.69 112 ALA A N 1
ATOM 831 C CA . ALA A 1 112 ? -8.086 -25.422 -5.414 1 97.69 112 ALA A CA 1
ATOM 832 C C . ALA A 1 112 ? -7.496 -24.172 -6.082 1 97.69 112 ALA A C 1
ATOM 834 O O . ALA A 1 112 ? -6.641 -24.281 -6.965 1 97.69 112 ALA A O 1
ATOM 835 N N . GLU A 1 113 ? -8.016 -23.078 -5.711 1 96.62 113 GLU A N 1
ATOM 836 C CA . GLU A 1 113 ? -7.531 -21.797 -6.203 1 96.62 113 GLU A CA 1
ATOM 837 C C . GLU A 1 113 ? -7.047 -20.906 -5.055 1 96.62 113 GLU A C 1
ATOM 839 O O . GLU A 1 113 ? -7.672 -20.859 -3.996 1 96.62 113 GLU A O 1
ATOM 844 N N . LEU A 1 114 ? -5.938 -20.344 -5.273 1 95.31 114 LEU A N 1
ATOM 845 C CA . LEU A 1 114 ? -5.371 -19.344 -4.375 1 95.31 114 LEU A CA 1
ATOM 846 C C . LEU A 1 114 ? -5.461 -17.938 -4.984 1 95.31 114 LEU A C 1
ATOM 848 O O . LEU A 1 114 ? -5.039 -17.734 -6.121 1 95.31 114 LEU A O 1
ATOM 852 N N . GLN A 1 115 ? -6.008 -17.047 -4.223 1 93.44 115 GLN A N 1
ATOM 853 C CA . GLN A 1 115 ? -6.035 -15.656 -4.676 1 93.44 115 GLN A CA 1
ATOM 854 C C . GLN A 1 115 ? -4.961 -14.828 -3.971 1 93.44 115 GLN A C 1
ATOM 856 O O . GLN A 1 115 ? -4.801 -14.914 -2.752 1 93.44 115 GLN A O 1
ATOM 861 N N . LEU A 1 116 ? -4.211 -14.086 -4.723 1 94.12 116 LEU A N 1
ATOM 862 C CA . LEU A 1 116 ? -3.262 -13.102 -4.223 1 94.12 116 LEU A CA 1
ATOM 863 C C . LEU A 1 116 ? -3.631 -11.703 -4.707 1 94.12 116 LEU A C 1
ATOM 865 O O . LEU A 1 116 ? -2.896 -11.094 -5.492 1 94.12 116 LEU A O 1
ATOM 869 N N . ARG A 1 117 ? -4.688 -11.188 -4.203 1 90.5 117 ARG A N 1
ATOM 870 C CA . ARG A 1 117 ? -5.238 -9.922 -4.676 1 90.5 117 ARG A CA 1
ATOM 871 C C . ARG A 1 117 ? -4.879 -8.781 -3.73 1 90.5 117 ARG A C 1
ATOM 873 O O . ARG A 1 117 ? -4.602 -9.008 -2.551 1 90.5 117 ARG A O 1
ATOM 880 N N . HIS A 1 118 ? -4.914 -7.605 -4.25 1 86.5 118 HIS A N 1
ATOM 881 C CA . HIS A 1 118 ? -4.707 -6.43 -3.412 1 86.5 118 HIS A CA 1
ATOM 882 C C . HIS A 1 118 ? -5.711 -6.391 -2.264 1 86.5 118 HIS A C 1
ATOM 884 O O . HIS A 1 118 ? -6.879 -6.742 -2.441 1 86.5 118 HIS A O 1
ATOM 890 N N . GLY A 1 119 ? -5.238 -6.066 -1.152 1 82.31 119 GLY A N 1
ATOM 891 C CA . GLY A 1 119 ? -6.09 -6.043 0.029 1 82.31 119 GLY A CA 1
ATOM 892 C C . GLY A 1 119 ? -6.152 -7.379 0.741 1 82.31 119 GLY A C 1
ATOM 893 O O . GLY A 1 119 ? -6.68 -7.473 1.852 1 82.31 119 GLY A O 1
ATOM 894 N N . GLY A 1 120 ? -5.707 -8.453 0.092 1 89 120 GLY A N 1
ATOM 895 C CA . GLY A 1 120 ? -5.723 -9.781 0.683 1 89 120 GLY A CA 1
ATOM 896 C C . GLY A 1 120 ? -4.512 -10.062 1.549 1 89 120 GLY A C 1
ATOM 897 O O . GLY A 1 120 ? -3.729 -9.156 1.846 1 89 120 GLY A O 1
ATOM 898 N N . GLU A 1 121 ? -4.383 -11.328 1.879 1 92.81 121 GLU A N 1
ATOM 899 C CA . GLU A 1 121 ? -3.404 -11.766 2.873 1 92.81 121 GLU A CA 1
ATOM 900 C C . GLU A 1 121 ? -2.012 -11.883 2.26 1 92.81 121 GLU A C 1
ATOM 902 O O . GLU A 1 121 ? -1.007 -11.734 2.957 1 92.81 121 GLU A O 1
ATOM 907 N N . HIS A 1 122 ? -2.041 -12.156 0.975 1 96.44 122 HIS A N 1
ATOM 908 C CA . HIS A 1 122 ? -0.751 -12.453 0.36 1 96.44 122 HIS A CA 1
ATOM 909 C C . HIS A 1 122 ? -0.472 -11.516 -0.811 1 96.44 122 HIS A C 1
ATOM 911 O O . HIS A 1 122 ? -1.395 -11.117 -1.523 1 96.44 122 HIS A O 1
ATOM 917 N N . HIS A 1 123 ? 0.801 -11.18 -0.972 1 96.81 123 HIS A N 1
ATOM 918 C CA . HIS A 1 123 ? 1.265 -10.492 -2.17 1 96.81 123 HIS A CA 1
ATOM 919 C C . HIS A 1 123 ? 2.744 -10.758 -2.424 1 96.81 123 HIS A C 1
ATOM 921 O O . HIS A 1 123 ? 3.422 -11.359 -1.588 1 96.81 123 HIS A O 1
ATOM 927 N N . LEU A 1 124 ? 3.15 -10.445 -3.615 1 98.56 124 LEU A N 1
ATOM 928 C CA . LEU A 1 124 ? 4.57 -10.461 -3.953 1 98.56 124 LEU A CA 1
ATOM 929 C C . LEU A 1 124 ? 5.188 -9.078 -3.752 1 98.56 124 LEU A C 1
ATOM 931 O O . LEU A 1 124 ? 4.852 -8.133 -4.465 1 98.56 124 LEU A O 1
ATOM 935 N N . MET A 1 125 ? 6.082 -9.016 -2.756 1 98.06 125 MET A N 1
ATOM 936 C CA . MET A 1 125 ? 6.766 -7.758 -2.479 1 98.06 125 MET A CA 1
ATOM 937 C C . MET A 1 125 ? 7.953 -7.562 -3.418 1 98.06 125 MET A C 1
ATOM 939 O O . MET A 1 125 ? 8.82 -8.43 -3.51 1 98.06 125 MET A O 1
ATOM 943 N N . LEU A 1 126 ? 7.941 -6.473 -4.117 1 98.25 126 LEU A N 1
ATOM 944 C CA . LEU A 1 126 ? 9.062 -6.07 -4.957 1 98.25 126 LEU A CA 1
ATOM 945 C C . LEU A 1 126 ? 10.016 -5.16 -4.191 1 98.25 126 LEU A C 1
ATOM 947 O O . LEU A 1 126 ? 9.68 -4.008 -3.906 1 98.25 126 LEU A O 1
ATOM 951 N N . ILE A 1 127 ? 11.164 -5.711 -3.938 1 97.44 127 ILE A N 1
ATOM 952 C CA . ILE A 1 127 ? 12.094 -4.988 -3.078 1 97.44 127 ILE A CA 1
ATOM 953 C C . ILE A 1 127 ? 13.211 -4.375 -3.924 1 97.44 127 ILE A C 1
ATOM 955 O O . ILE A 1 127 ? 13.859 -5.074 -4.703 1 97.44 127 ILE A O 1
ATOM 959 N N . GLY A 1 128 ? 13.414 -3.09 -3.664 1 97.31 128 GLY A N 1
ATOM 960 C CA . GLY A 1 128 ? 14.469 -2.426 -4.414 1 97.31 128 GLY A CA 1
ATOM 961 C C . GLY A 1 128 ? 14.148 -2.283 -5.891 1 97.31 128 GLY A C 1
ATOM 962 O O . GLY A 1 128 ? 14.859 -2.814 -6.742 1 97.31 128 GLY A O 1
ATOM 963 N N . LEU A 1 129 ? 13.164 -1.525 -6.188 1 96.81 129 LEU A N 1
ATOM 964 C CA . LEU A 1 129 ? 12.75 -1.276 -7.562 1 96.81 129 LEU A CA 1
ATOM 965 C C . LEU A 1 129 ? 13.859 -0.582 -8.344 1 96.81 129 LEU A C 1
ATOM 967 O O . LEU A 1 129 ? 14.5 0.34 -7.84 1 96.81 129 LEU A O 1
ATOM 971 N N . THR A 1 130 ? 14.031 -1.019 -9.531 1 96.94 130 THR A N 1
ATOM 972 C CA . THR A 1 130 ? 15.039 -0.409 -10.383 1 96.94 130 THR A CA 1
ATOM 973 C C . THR A 1 130 ? 14.445 0.741 -11.195 1 96.94 130 THR A C 1
ATOM 975 O O . THR A 1 130 ? 15.172 1.513 -11.82 1 96.94 130 THR A O 1
ATOM 978 N N . GLN A 1 131 ? 13.188 0.817 -11.188 1 93.75 131 GLN A N 1
ATOM 979 C CA . GLN A 1 131 ? 12.406 1.857 -11.852 1 93.75 131 GLN A CA 1
ATOM 980 C C . GLN A 1 131 ? 11.047 2.027 -11.195 1 93.75 131 GLN A C 1
ATOM 982 O O . GLN A 1 131 ? 10.539 1.105 -10.547 1 93.75 131 GLN A O 1
ATOM 987 N N . SER A 1 132 ? 10.492 3.199 -11.445 1 91.25 132 SER A N 1
ATOM 988 C CA . SER A 1 132 ? 9.109 3.371 -11.023 1 91.25 132 SER A CA 1
ATOM 989 C C . SER A 1 132 ? 8.164 2.52 -11.867 1 91.25 132 SER A C 1
ATOM 991 O O . SER A 1 132 ? 8.414 2.295 -13.055 1 91.25 132 SER A O 1
ATOM 993 N N . LEU A 1 133 ? 7.07 2.078 -11.219 1 92.75 133 LEU A N 1
ATOM 994 C CA . LEU A 1 133 ? 6.031 1.359 -11.945 1 92.75 133 LEU A CA 1
ATOM 995 C C . LEU A 1 133 ? 4.898 2.299 -12.344 1 92.75 133 LEU A C 1
ATOM 997 O O . LEU A 1 133 ? 4.168 2.801 -11.484 1 92.75 133 LEU A O 1
ATOM 1001 N N . LYS A 1 134 ? 4.727 2.498 -13.602 1 88.19 134 LYS A N 1
ATOM 1002 C CA . LYS A 1 134 ? 3.697 3.406 -14.109 1 88.19 134 LYS A CA 1
ATOM 1003 C C . LYS A 1 134 ? 2.508 2.633 -14.664 1 88.19 134 LYS A C 1
ATOM 1005 O O . LYS A 1 134 ? 2.676 1.558 -15.242 1 88.19 134 LYS A O 1
ATOM 1010 N N . ASP A 1 135 ? 1.384 3.244 -14.445 1 87 135 ASP A N 1
ATOM 1011 C CA . ASP A 1 135 ? 0.195 2.643 -15.047 1 87 135 ASP A CA 1
ATOM 1012 C C . ASP A 1 135 ? 0.406 2.369 -16.531 1 87 135 ASP A C 1
ATOM 1014 O O . ASP A 1 135 ? 0.894 3.232 -17.266 1 87 135 ASP A O 1
ATOM 1018 N N . GLY A 1 136 ? 0.106 1.167 -16.891 1 90.06 136 GLY A N 1
ATOM 1019 C CA . GLY A 1 136 ? 0.251 0.792 -18.281 1 90.06 136 GLY A CA 1
ATOM 1020 C C . GLY A 1 136 ? 1.547 0.058 -18.578 1 90.06 136 GLY A C 1
ATOM 1021 O O . GLY A 1 136 ? 1.682 -0.586 -19.625 1 90.06 136 GLY A O 1
ATOM 1022 N N . ASP A 1 137 ? 2.531 0.16 -17.719 1 93.06 137 ASP A N 1
ATOM 1023 C CA . ASP A 1 137 ? 3.775 -0.587 -17.875 1 93.06 137 ASP A CA 1
ATOM 1024 C C . ASP A 1 137 ? 3.518 -2.092 -17.859 1 93.06 137 ASP A C 1
ATOM 1026 O O . ASP A 1 137 ? 2.453 -2.543 -17.438 1 93.06 137 ASP A O 1
ATOM 1030 N N . ARG A 1 138 ? 4.48 -2.852 -18.422 1 96.88 138 ARG A N 1
ATOM 1031 C CA . ARG A 1 138 ? 4.535 -4.305 -18.312 1 96.88 138 ARG A CA 1
ATOM 1032 C C . ARG A 1 138 ? 5.961 -4.781 -18.031 1 96.88 138 ARG A C 1
ATOM 1034 O O . ARG A 1 138 ? 6.922 -4.203 -18.547 1 96.88 138 ARG A O 1
ATOM 1041 N N . PHE A 1 139 ? 6.02 -5.789 -17.312 1 97.81 139 PHE A N 1
ATOM 1042 C CA . PHE A 1 139 ? 7.336 -6.363 -17.062 1 97.81 139 PHE A CA 1
ATOM 1043 C C . PHE A 1 139 ? 7.238 -7.863 -16.812 1 97.81 139 PHE A C 1
ATOM 1045 O O . PHE A 1 139 ? 6.203 -8.352 -16.344 1 97.81 139 PHE A O 1
ATOM 1052 N N . PRO A 1 140 ? 8.273 -8.609 -17.109 1 98.31 140 PRO A N 1
ATOM 1053 C CA . PRO A 1 140 ? 8.273 -10.047 -16.844 1 98.31 140 PRO A CA 1
ATOM 1054 C C . PRO A 1 140 ? 8.562 -10.383 -15.383 1 98.31 140 PRO A C 1
ATOM 1056 O O . PRO A 1 140 ? 9.258 -9.625 -14.703 1 98.31 140 PRO A O 1
ATOM 1059 N N . MET A 1 141 ? 8.031 -11.5 -14.953 1 98.75 141 MET A N 1
ATOM 1060 C CA . MET A 1 141 ? 8.328 -12.086 -13.648 1 98.75 141 MET A CA 1
ATOM 1061 C C . MET A 1 141 ? 8.359 -13.602 -13.727 1 98.75 141 MET A C 1
ATOM 1063 O O . MET A 1 141 ? 7.508 -14.219 -14.367 1 98.75 141 MET A O 1
ATOM 1067 N N . SER A 1 142 ? 9.32 -14.125 -13.125 1 98.81 142 SER A N 1
ATOM 1068 C CA . SER A 1 142 ? 9.406 -15.578 -13.031 1 98.81 142 SER A CA 1
ATOM 1069 C C . SER A 1 142 ? 8.844 -16.078 -11.703 1 98.81 142 SER A C 1
ATOM 1071 O O . SER A 1 142 ? 9.273 -15.641 -10.633 1 98.81 142 SER A O 1
ATOM 1073 N N . LEU A 1 143 ? 7.93 -16.969 -11.836 1 98.81 143 LEU A N 1
ATOM 1074 C CA . LEU A 1 143 ? 7.391 -17.641 -10.656 1 98.81 143 LEU A CA 1
ATOM 1075 C C . LEU A 1 143 ? 8.023 -19.031 -10.484 1 98.81 143 LEU A C 1
ATOM 1077 O O . LEU A 1 143 ? 8.172 -19.766 -11.453 1 98.81 143 LEU A O 1
ATOM 1081 N N . ARG A 1 144 ? 8.359 -19.328 -9.25 1 98.88 144 ARG A N 1
ATOM 1082 C CA . ARG A 1 144 ? 8.969 -20.625 -8.953 1 98.88 144 ARG A CA 1
ATOM 1083 C C . ARG A 1 144 ? 8.055 -21.469 -8.078 1 98.88 144 ARG A C 1
ATOM 1085 O O . ARG A 1 144 ? 7.633 -21.047 -7 1 98.88 144 ARG A O 1
ATOM 1092 N N . PHE A 1 145 ? 7.785 -22.672 -8.586 1 98.69 145 PHE A N 1
ATOM 1093 C CA . PHE A 1 145 ? 6.961 -23.625 -7.871 1 98.69 145 PHE A CA 1
ATOM 1094 C C . PHE A 1 145 ? 7.789 -24.828 -7.41 1 98.69 145 PHE A C 1
ATOM 1096 O O . PHE A 1 145 ? 8.773 -25.188 -8.062 1 98.69 145 PHE A O 1
ATOM 1103 N N . GLU A 1 146 ? 7.344 -25.312 -6.293 1 98.5 146 GLU A N 1
ATOM 1104 C CA . GLU A 1 146 ? 8.102 -26.406 -5.68 1 98.5 146 GLU A CA 1
ATOM 1105 C C . GLU A 1 146 ? 8.148 -27.625 -6.594 1 98.5 146 GLU A C 1
ATOM 1107 O O . GLU A 1 146 ? 9.18 -28.297 -6.688 1 98.5 146 GLU A O 1
ATOM 1112 N N . LYS A 1 147 ? 7.082 -27.969 -7.32 1 98.12 147 LYS A N 1
ATOM 1113 C CA . LYS A 1 147 ? 7.004 -29.188 -8.117 1 98.12 147 LYS A CA 1
ATOM 1114 C C . LYS A 1 147 ? 6.941 -28.859 -9.609 1 98.12 147 LYS A C 1
ATOM 1116 O O . LYS A 1 147 ? 7.633 -29.484 -10.414 1 98.12 147 LYS A O 1
ATOM 1121 N N . ALA A 1 148 ? 6.191 -27.844 -9.945 1 97.75 148 ALA A N 1
ATOM 1122 C CA . ALA A 1 148 ? 5.895 -27.547 -11.344 1 97.75 148 ALA A CA 1
ATOM 1123 C C . ALA A 1 148 ? 7.066 -26.844 -12.023 1 97.75 148 ALA A C 1
ATOM 1125 O O . ALA A 1 148 ? 7.121 -26.766 -13.25 1 97.75 148 ALA A O 1
ATOM 1126 N N . GLY A 1 149 ? 8.039 -26.359 -11.219 1 97.62 149 GLY A N 1
ATOM 1127 C CA . GLY A 1 149 ? 9.156 -25.641 -11.812 1 97.62 149 GLY A CA 1
ATOM 1128 C C . GLY A 1 149 ? 8.922 -24.156 -11.922 1 97.62 149 GLY A C 1
ATOM 1129 O O . GLY A 1 149 ? 8.359 -23.547 -11.016 1 97.62 149 GLY A O 1
ATOM 1130 N N . GLU A 1 150 ? 9.5 -23.531 -12.977 1 98.19 150 GLU A N 1
ATOM 1131 C CA . GLU A 1 150 ? 9.43 -22.078 -13.109 1 98.19 150 GLU A CA 1
ATOM 1132 C C . GLU A 1 150 ? 8.602 -21.672 -14.32 1 98.19 150 GLU A C 1
ATOM 1134 O O . GLU A 1 150 ? 8.609 -22.344 -15.352 1 98.19 150 GLU A O 1
ATOM 1139 N N . ARG A 1 151 ? 7.887 -20.578 -14.156 1 98.25 151 ARG A N 1
ATOM 1140 C CA . ARG A 1 151 ? 7.098 -20.016 -15.25 1 98.25 151 ARG A CA 1
ATOM 1141 C C . ARG A 1 151 ? 7.25 -18.5 -15.305 1 98.25 151 ARG A C 1
ATOM 1143 O O . ARG A 1 151 ? 7.008 -17.812 -14.312 1 98.25 151 ARG A O 1
ATOM 1150 N N . GLU A 1 152 ? 7.66 -18 -16.453 1 98.19 152 GLU A N 1
ATOM 1151 C CA . GLU A 1 152 ? 7.66 -16.562 -16.672 1 98.19 152 GLU A CA 1
ATOM 1152 C C . GLU A 1 152 ? 6.266 -16.062 -17.016 1 98.19 152 GLU A C 1
ATOM 1154 O O . GLU A 1 152 ? 5.562 -16.672 -17.828 1 98.19 152 GLU A O 1
ATOM 1159 N N . VAL A 1 153 ? 5.852 -14.992 -16.438 1 98 153 VAL A N 1
ATOM 1160 C CA . VAL A 1 153 ? 4.582 -14.336 -16.719 1 98 153 VAL A CA 1
ATOM 1161 C C . VAL A 1 153 ? 4.824 -12.859 -17.031 1 98 153 VAL A C 1
ATOM 1163 O O . VAL A 1 153 ? 5.906 -12.336 -16.781 1 98 153 VAL A O 1
ATOM 1166 N N . MET A 1 154 ? 3.793 -12.32 -17.641 1 97.62 154 MET A N 1
ATOM 1167 C CA . MET A 1 154 ? 3.832 -10.883 -17.891 1 97.62 154 MET A CA 1
ATOM 1168 C C . MET A 1 154 ? 2.928 -10.133 -16.906 1 97.62 154 MET A C 1
ATOM 1170 O O . MET A 1 154 ? 1.722 -10.383 -16.859 1 97.62 154 MET A O 1
ATOM 1174 N N . VAL A 1 155 ? 3.541 -9.203 -16.156 1 97.44 155 VAL A N 1
ATOM 1175 C CA . VAL A 1 155 ? 2.822 -8.438 -15.148 1 97.44 155 VAL A CA 1
ATOM 1176 C C . VAL A 1 155 ? 2.379 -7.098 -15.742 1 97.44 155 VAL A C 1
ATOM 1178 O O . VAL A 1 155 ? 3.195 -6.355 -16.297 1 97.44 155 VAL A O 1
ATOM 1181 N N . TRP A 1 156 ? 1.171 -6.836 -15.531 1 94.25 156 TRP A N 1
ATOM 1182 C CA . TRP A 1 156 ? 0.626 -5.559 -15.977 1 94.25 156 TRP A CA 1
ATOM 1183 C C . TRP A 1 156 ? 0.497 -4.59 -14.805 1 94.25 156 TRP A C 1
ATOM 1185 O O . TRP A 1 156 ? -0.095 -4.926 -13.773 1 94.25 156 TRP A O 1
ATOM 1195 N N . VAL A 1 157 ? 1.109 -3.395 -15.008 1 93.19 157 VAL A N 1
ATOM 1196 C CA . VAL A 1 157 ? 0.936 -2.383 -13.969 1 93.19 157 VAL A CA 1
ATOM 1197 C C . VAL A 1 157 ? -0.381 -1.641 -14.188 1 93.19 157 VAL A C 1
ATOM 1199 O O . VAL A 1 157 ? -0.582 -1.011 -15.227 1 93.19 157 VAL A O 1
ATOM 1202 N N . GLN A 1 158 ? -1.213 -1.765 -13.219 1 86.38 158 GLN A N 1
ATOM 1203 C CA . GLN A 1 158 ? -2.521 -1.138 -13.367 1 86.38 158 GLN A CA 1
ATOM 1204 C C . GLN A 1 158 ? -3.113 -0.768 -12.008 1 86.38 158 GLN A C 1
ATOM 1206 O O . GLN A 1 158 ? -2.846 -1.434 -11.008 1 86.38 158 GLN A O 1
ATOM 1211 N N . THR A 1 159 ? -3.809 0.384 -12.078 1 75.19 159 THR A N 1
ATOM 1212 C CA . THR A 1 159 ? -4.746 0.581 -10.977 1 75.19 159 THR A CA 1
ATOM 1213 C C . THR A 1 159 ? -5.934 -0.373 -11.102 1 75.19 159 THR A C 1
ATOM 1215 O O . THR A 1 159 ? -6.684 -0.314 -12.078 1 75.19 159 THR A O 1
ATOM 1218 N N . PRO A 1 160 ? -5.891 -1.393 -10.359 1 63.72 160 PRO A N 1
ATOM 1219 C CA . PRO A 1 160 ? -6.926 -2.408 -10.578 1 63.72 160 PRO A CA 1
ATOM 1220 C C . PRO A 1 160 ? -8.32 -1.805 -10.734 1 63.72 160 PRO A C 1
ATOM 1222 O O . PRO A 1 160 ? -8.648 -0.815 -10.078 1 63.72 160 PRO A O 1
ATOM 1225 N N . ARG A 1 161 ? -8.906 -1.921 -11.945 1 55.84 161 ARG A N 1
ATOM 1226 C CA . ARG A 1 161 ? -10.273 -1.511 -12.234 1 55.84 161 ARG A CA 1
ATOM 1227 C C . ARG A 1 161 ? -11.281 -2.416 -11.531 1 55.84 161 ARG A C 1
ATOM 1229 O O . ARG A 1 161 ? -10.945 -3.533 -11.133 1 55.84 161 ARG A O 1
ATOM 1236 N N . ASP A 1 162 ? -12.633 -1.937 -11.211 1 46 162 ASP A N 1
ATOM 1237 C CA . ASP A 1 162 ? -13.75 -2.74 -10.719 1 46 162 ASP A CA 1
ATOM 1238 C C . ASP A 1 162 ? -13.727 -4.141 -11.328 1 46 162 ASP A C 1
ATOM 1240 O O . ASP A 1 162 ? -13.508 -4.297 -12.531 1 46 162 ASP A O 1
ATOM 1244 N N . GLY A 1 163 ? -13.164 -5.055 -10.859 1 38.78 163 GLY A N 1
ATOM 1245 C CA . GLY A 1 163 ? -13.703 -6.277 -11.43 1 38.78 163 GLY A CA 1
ATOM 1246 C C . GLY A 1 163 ? -15.141 -6.133 -11.898 1 38.78 163 GLY A C 1
ATOM 1247 O O . GLY A 1 163 ? -15.844 -5.199 -11.492 1 38.78 163 GLY A O 1
ATOM 1248 N N . ALA A 1 164 ? -15.602 -6.684 -13.156 1 32.69 164 ALA A N 1
ATOM 1249 C CA . ALA A 1 164 ? -17.016 -6.801 -13.5 1 32.69 164 ALA A CA 1
ATOM 1250 C C . ALA A 1 164 ? -17.859 -7.055 -12.258 1 32.69 164 ALA A C 1
ATOM 1252 O O . ALA A 1 164 ? -17.562 -7.949 -11.461 1 32.69 164 ALA A O 1
ATOM 1253 N N . GLY A 1 165 ? -18.422 -6.207 -11.422 1 30.94 165 GLY A N 1
ATOM 1254 C CA . GLY A 1 165 ? -19.562 -6.723 -10.672 1 30.94 165 GLY A CA 1
ATOM 1255 C C . GLY A 1 165 ? -20.172 -7.957 -11.297 1 30.94 165 GLY A C 1
ATOM 1256 O O . GLY A 1 165 ? -20.094 -8.156 -12.508 1 30.94 165 GLY A O 1
ATOM 1257 N N . VAL A 1 166 ? -20.328 -9.164 -10.602 1 29.5 166 VAL A N 1
ATOM 1258 C CA . VAL A 1 166 ? -21.359 -10.125 -10.961 1 29.5 166 VAL A CA 1
ATOM 1259 C C . VAL A 1 166 ? -22.547 -9.391 -11.57 1 29.5 166 VAL A C 1
ATOM 1261 O O . VAL A 1 166 ? -23.125 -8.492 -10.945 1 29.5 166 VAL A O 1
ATOM 1264 N N . HIS A 1 167 ? -22.719 -9.305 -12.844 1 28.92 167 HIS A N 1
ATOM 1265 C CA . HIS A 1 167 ? -24.016 -9.055 -13.477 1 28.92 167 HIS A CA 1
ATOM 1266 C C . HIS A 1 167 ? -25.156 -9.594 -12.633 1 28.92 167 HIS A C 1
ATOM 1268 O O . HIS A 1 167 ? -25.203 -10.789 -12.328 1 28.92 167 HIS A O 1
ATOM 1274 N N . GLN A 1 168 ? -25.703 -8.992 -11.609 1 28.09 168 GLN A N 1
ATOM 1275 C CA . GLN A 1 168 ? -27.094 -9.359 -11.352 1 28.09 168 GLN A CA 1
ATOM 1276 C C . GLN A 1 168 ? -27.859 -9.539 -12.648 1 28.09 168 GLN A C 1
ATOM 1278 O O . GLN A 1 168 ? -28.031 -8.586 -13.414 1 28.09 168 GLN A O 1
ATOM 1283 N N . HIS A 1 169 ? -27.641 -10.688 -13.273 1 25.47 169 HIS A N 1
ATOM 1284 C CA . HIS A 1 169 ? -28.656 -11.102 -14.219 1 25.47 169 HIS A CA 1
ATOM 1285 C C . HIS A 1 169 ? -30.062 -10.789 -13.703 1 25.47 169 HIS A C 1
ATOM 1287 O O . HIS A 1 169 ? -30.422 -11.203 -12.602 1 25.47 169 HIS A O 1
ATOM 1293 N N . LYS A 1 170 ? -30.641 -9.641 -13.867 1 24.47 170 LYS A N 1
ATOM 1294 C CA . LYS A 1 170 ? -32.094 -9.539 -13.875 1 24.47 170 LYS A CA 1
ATOM 1295 C C . LYS A 1 170 ? -32.719 -10.695 -14.648 1 24.47 170 LYS A C 1
ATOM 1297 O O . LYS A 1 170 ? -32.5 -10.844 -15.852 1 24.47 170 LYS A O 1
ATOM 1302 N N . HIS A 1 171 ? -33.031 -11.906 -13.898 1 19.83 171 HIS A N 1
ATOM 1303 C CA . HIS A 1 171 ? -34.312 -12.445 -14.344 1 19.83 171 HIS A CA 1
ATOM 1304 C C . HIS A 1 171 ? -35.469 -11.5 -13.984 1 19.83 171 HIS A C 1
ATOM 1306 O O . HIS A 1 171 ? -35.438 -10.828 -12.953 1 19.83 171 HIS A O 1
ATOM 1312 N N . MET B 1 1 ? 6.938 76.562 -70 1 28.92 1 MET B N 1
ATOM 1313 C CA . MET B 1 1 ? 7.914 75.688 -69.375 1 28.92 1 MET B CA 1
ATOM 1314 C C . MET B 1 1 ? 7.324 75 -68.125 1 28.92 1 MET B C 1
ATOM 1316 O O . MET B 1 1 ? 6.949 75.688 -67.188 1 28.92 1 MET B O 1
ATOM 1320 N N . ASN B 1 2 ? 6.508 73.812 -68.25 1 32.12 2 ASN B N 1
ATOM 1321 C CA . ASN B 1 2 ? 5.465 73.062 -67.562 1 32.12 2 ASN B CA 1
ATOM 1322 C C . ASN B 1 2 ? 6.012 72.312 -66.312 1 32.12 2 ASN B C 1
ATOM 1324 O O . ASN B 1 2 ? 6.977 71.562 -66.438 1 32.12 2 ASN B O 1
ATOM 1328 N N . PRO B 1 3 ? 5.77 72.875 -65.062 1 35.75 3 PRO B N 1
ATOM 1329 C CA . PRO B 1 3 ? 6.125 72.562 -63.688 1 35.75 3 PRO B CA 1
ATOM 1330 C C . PRO B 1 3 ? 5.672 71.188 -63.25 1 35.75 3 PRO B C 1
ATOM 1332 O O . PRO B 1 3 ? 5.52 70.938 -62.031 1 35.75 3 PRO B O 1
ATOM 1335 N N . ASP B 1 4 ? 5.914 70.062 -63.969 1 30.67 4 ASP B N 1
ATOM 1336 C CA . ASP B 1 4 ? 5.266 68.75 -63.75 1 30.67 4 ASP B CA 1
ATOM 1337 C C . ASP B 1 4 ? 5.781 68.125 -62.469 1 30.67 4 ASP B C 1
ATOM 1339 O O . ASP B 1 4 ? 5.402 67 -62.156 1 30.67 4 ASP B O 1
ATOM 1343 N N . GLN B 1 5 ? 6.793 68.75 -61.719 1 30.23 5 GLN B N 1
ATOM 1344 C CA . GLN B 1 5 ? 7.57 67.688 -61.062 1 30.23 5 GLN B CA 1
ATOM 1345 C C . GLN B 1 5 ? 6.684 66.812 -60.156 1 30.23 5 GLN B C 1
ATOM 1347 O O . GLN B 1 5 ? 5.562 67.25 -59.812 1 30.23 5 GLN B O 1
ATOM 1352 N N . ARG B 1 6 ? 7.258 65.812 -59.312 1 27.16 6 ARG B N 1
ATOM 1353 C CA . ARG B 1 6 ? 7.422 64.5 -58.75 1 27.16 6 ARG B CA 1
ATOM 1354 C C . ARG B 1 6 ? 6.812 64.375 -57.375 1 27.16 6 ARG B C 1
ATOM 1356 O O . ARG B 1 6 ? 7.391 64.875 -56.406 1 27.16 6 ARG B O 1
ATOM 1363 N N . ARG B 1 7 ? 5.602 64.75 -57.094 1 29.09 7 ARG B N 1
ATOM 1364 C CA . ARG B 1 7 ? 5.125 64.688 -55.688 1 29.09 7 ARG B CA 1
ATOM 1365 C C . ARG B 1 7 ? 5.191 63.219 -55.188 1 29.09 7 ARG B C 1
ATOM 1367 O O . ARG B 1 7 ? 4.477 62.344 -55.688 1 29.09 7 ARG B O 1
ATOM 1374 N N . ARG B 1 8 ? 6.379 62.656 -54.875 1 27.55 8 ARG B N 1
ATOM 1375 C CA . ARG B 1 8 ? 6.543 61.312 -54.281 1 27.55 8 ARG B CA 1
ATOM 1376 C C . ARG B 1 8 ? 5.621 61.156 -53.094 1 27.55 8 ARG B C 1
ATOM 1378 O O . ARG B 1 8 ? 5.625 61.969 -52.156 1 27.55 8 ARG B O 1
ATOM 1385 N N . ARG B 1 9 ? 4.449 60.562 -53.25 1 29.41 9 ARG B N 1
ATOM 1386 C CA . ARG B 1 9 ? 3.441 60.062 -52.312 1 29.41 9 ARG B CA 1
ATOM 1387 C C . ARG B 1 9 ? 4.082 59.281 -51.188 1 29.41 9 ARG B C 1
ATOM 1389 O O . ARG B 1 9 ? 4.812 58.312 -51.438 1 29.41 9 ARG B O 1
ATOM 1396 N N . ARG B 1 10 ? 4.398 59.875 -50.031 1 32.62 10 ARG B N 1
ATOM 1397 C CA . ARG B 1 10 ? 4.781 59.375 -48.719 1 32.62 10 ARG B CA 1
ATOM 1398 C C . ARG B 1 10 ? 3.869 58.25 -48.281 1 32.62 10 ARG B C 1
ATOM 1400 O O . ARG B 1 10 ? 2.656 58.438 -48.156 1 32.62 10 ARG B O 1
ATOM 1407 N N . VAL B 1 11 ? 4.043 57 -48.875 1 32.84 11 VAL B N 1
ATOM 1408 C CA . VAL B 1 11 ? 3.445 55.75 -48.406 1 32.84 11 VAL B CA 1
ATOM 1409 C C . VAL B 1 11 ? 3.555 55.656 -46.906 1 32.84 11 VAL B C 1
ATOM 1411 O O . VAL B 1 11 ? 4.645 55.812 -46.344 1 32.84 11 VAL B O 1
ATOM 1414 N N . LEU B 1 12 ? 2.51 56.125 -46.156 1 33.88 12 LEU B N 1
ATOM 1415 C CA . LEU B 1 12 ? 2.15 55.969 -44.75 1 33.88 12 LEU B CA 1
ATOM 1416 C C . LEU B 1 12 ? 2.271 54.531 -44.312 1 33.88 12 LEU B C 1
ATOM 1418 O O . LEU B 1 12 ? 1.598 53.656 -44.875 1 33.88 12 LEU B O 1
ATOM 1422 N N . SER B 1 13 ? 3.512 54 -44.062 1 38.44 13 SER B N 1
ATOM 1423 C CA . SER B 1 13 ? 3.848 52.75 -43.406 1 38.44 13 SER B CA 1
ATOM 1424 C C . SER B 1 13 ? 3.041 52.562 -42.125 1 38.44 13 SER B C 1
ATOM 1426 O O . SER B 1 13 ? 3.176 53.344 -41.188 1 38.44 13 SER B O 1
ATOM 1428 N N . SER B 1 14 ? 1.703 52.406 -42.219 1 38.22 14 SER B N 1
ATOM 1429 C CA . SER B 1 14 ? 0.948 52.031 -41.031 1 38.22 14 SER B CA 1
ATOM 1430 C C . SER B 1 14 ? 1.596 50.844 -40.312 1 38.22 14 SER B C 1
ATOM 1432 O O . SER B 1 14 ? 1.823 49.781 -40.938 1 38.22 14 SER B O 1
ATOM 1434 N N . LEU B 1 15 ? 2.598 51.156 -39.531 1 38.22 15 LEU B N 1
ATOM 1435 C CA . LEU B 1 15 ? 3.184 50.25 -38.531 1 38.22 15 LEU B CA 1
ATOM 1436 C C . LEU B 1 15 ? 2.098 49.562 -37.719 1 38.22 15 LEU B C 1
ATOM 1438 O O . LEU B 1 15 ? 1.293 50.219 -37.062 1 38.22 15 LEU B O 1
ATOM 1442 N N . THR B 1 16 ? 1.424 48.562 -38.344 1 40.06 16 THR B N 1
ATOM 1443 C CA . THR B 1 16 ? 0.582 47.594 -37.656 1 40.06 16 THR B CA 1
ATOM 1444 C C . THR B 1 16 ? 1.263 47.125 -36.344 1 40.06 16 THR B C 1
ATOM 1446 O O . THR B 1 16 ? 2.369 46.594 -36.406 1 40.06 16 THR B O 1
ATOM 1449 N N . SER B 1 17 ? 1.258 47.969 -35.344 1 41.12 17 SER B N 1
ATOM 1450 C CA . SER B 1 17 ? 1.607 47.531 -34 1 41.12 17 SER B CA 1
ATOM 1451 C C . SER B 1 17 ? 0.896 46.219 -33.625 1 41.12 17 SER B C 1
ATOM 1453 O O . SER B 1 17 ? -0.334 46.188 -33.562 1 41.12 17 SER B O 1
ATOM 1455 N N . LEU B 1 18 ? 1.235 45.125 -34.312 1 40.69 18 LEU B N 1
ATOM 1456 C CA . LEU B 1 18 ? 0.833 43.812 -33.812 1 40.69 18 LEU B CA 1
ATOM 1457 C C . LEU B 1 18 ? 1.021 43.75 -32.281 1 40.69 18 LEU B C 1
ATOM 1459 O O . LEU B 1 18 ? 2.141 43.875 -31.797 1 40.69 18 LEU B O 1
ATOM 1463 N N . GLY B 1 19 ? 0.052 44.312 -31.578 1 38.03 19 GLY B N 1
ATOM 1464 C CA . GLY B 1 19 ? -0.074 44.062 -30.156 1 38.03 19 GLY B CA 1
ATOM 1465 C C . GLY B 1 19 ? 0.219 42.594 -29.797 1 38.03 19 GLY B C 1
ATOM 1466 O O . GLY B 1 19 ? -0.44 41.688 -30.281 1 38.03 19 GLY B O 1
ATOM 1467 N N . LEU B 1 20 ? 1.479 42.281 -29.609 1 40.03 20 LEU B N 1
ATOM 1468 C CA . LEU B 1 20 ? 1.858 41.031 -28.922 1 40.03 20 LEU B CA 1
ATOM 1469 C C . LEU B 1 20 ? 1.006 40.844 -27.672 1 40.03 20 LEU B C 1
ATOM 1471 O O . LEU B 1 20 ? 1.097 41.594 -26.719 1 40.03 20 LEU B O 1
ATOM 1475 N N . ILE B 1 21 ? -0.257 40.469 -27.828 1 40.75 21 ILE B N 1
ATOM 1476 C CA . ILE B 1 21 ? -0.983 39.938 -26.688 1 40.75 21 ILE B CA 1
ATOM 1477 C C . ILE B 1 21 ? -0.106 38.938 -25.953 1 40.75 21 ILE B C 1
ATOM 1479 O O . ILE B 1 21 ? 0.282 37.906 -26.5 1 40.75 21 ILE B O 1
ATOM 1483 N N . ALA B 1 22 ? 0.758 39.438 -25.078 1 38.84 22 ALA B N 1
ATOM 1484 C CA . ALA B 1 22 ? 1.391 38.594 -24.078 1 38.84 22 ALA B CA 1
ATOM 1485 C C . ALA B 1 22 ? 0.385 37.625 -23.469 1 38.84 22 ALA B C 1
ATOM 1487 O O . ALA B 1 22 ? -0.585 38.031 -22.828 1 38.84 22 ALA B O 1
ATOM 1488 N N . LEU B 1 23 ? 0.067 36.562 -24.125 1 40.06 23 LEU B N 1
ATOM 1489 C CA . LEU B 1 23 ? -0.516 35.406 -23.422 1 40.06 23 LEU B CA 1
ATOM 1490 C C . LEU B 1 23 ? 0.172 35.188 -22.078 1 40.06 23 LEU B C 1
ATOM 1492 O O . LEU B 1 23 ? 1.331 34.781 -22.031 1 40.06 23 LEU B O 1
ATOM 1496 N N . ALA B 1 24 ? 0.171 36.188 -21.188 1 39.97 24 ALA B N 1
ATOM 1497 C CA . ALA B 1 24 ? 0.507 35.781 -19.828 1 39.97 24 ALA B CA 1
ATOM 1498 C C . ALA B 1 24 ? -0.099 34.438 -19.484 1 39.97 24 ALA B C 1
ATOM 1500 O O . ALA B 1 24 ? -1.32 34.312 -19.375 1 39.97 24 ALA B O 1
ATOM 1501 N N . ALA B 1 25 ? 0.418 33.375 -20.062 1 38.53 25 ALA B N 1
ATOM 1502 C CA . ALA B 1 25 ? 0.16 32.031 -19.531 1 38.53 25 ALA B CA 1
ATOM 1503 C C . ALA B 1 25 ? 0.108 32.062 -18 1 38.53 25 ALA B C 1
ATOM 1505 O O . ALA B 1 25 ? 1.087 32.438 -17.344 1 38.53 25 ALA B O 1
ATOM 1506 N N . LEU B 1 26 ? -1.024 32.375 -17.453 1 38.38 26 LEU B N 1
ATOM 1507 C CA . LEU B 1 26 ? -1.341 32 -16.078 1 38.38 26 LEU B CA 1
ATOM 1508 C C . LEU B 1 26 ? -0.764 30.625 -15.75 1 38.38 26 LEU B C 1
ATOM 1510 O O . LEU B 1 26 ? -1.386 29.594 -16.047 1 38.38 26 LEU B O 1
ATOM 1514 N N . SER B 1 27 ? 0.436 30.375 -16.172 1 38.09 27 SER B N 1
ATOM 1515 C CA . SER B 1 27 ? 0.893 29.203 -15.453 1 38.09 27 SER B CA 1
ATOM 1516 C C . SER B 1 27 ? 0.492 29.25 -13.984 1 38.09 27 SER B C 1
ATOM 1518 O O . SER B 1 27 ? 1.034 30.047 -13.219 1 38.09 27 SER B O 1
ATOM 1520 N N . GLY B 1 28 ? -0.738 29.266 -13.719 1 38.41 28 GLY B N 1
ATOM 1521 C CA . GLY B 1 28 ? -1.007 29 -12.312 1 38.41 28 GLY B CA 1
ATOM 1522 C C . GLY B 1 28 ? 0.004 28.078 -11.672 1 38.41 28 GLY B C 1
ATOM 1523 O O . GLY B 1 28 ? 0.435 27.094 -12.289 1 38.41 28 GLY B O 1
ATOM 1524 N N . PRO B 1 29 ? 1.059 28.484 -10.977 1 39.44 29 PRO B N 1
ATOM 1525 C CA . PRO B 1 29 ? 1.868 27.5 -10.266 1 39.44 29 PRO B CA 1
ATOM 1526 C C . PRO B 1 29 ? 1.124 26.188 -10.031 1 39.44 29 PRO B C 1
ATOM 1528 O O . PRO B 1 29 ? -0.105 26.188 -9.93 1 39.44 29 PRO B O 1
ATOM 1531 N N . ALA B 1 30 ? 1.34 25.188 -10.727 1 42.19 30 ALA B N 1
ATOM 1532 C CA . ALA B 1 30 ? 0.967 23.953 -10.031 1 42.19 30 ALA B CA 1
ATOM 1533 C C . ALA B 1 30 ? 0.971 24.156 -8.516 1 42.19 30 ALA B C 1
ATOM 1535 O O . ALA B 1 30 ? 2.035 24.25 -7.902 1 42.19 30 ALA B O 1
ATOM 1536 N N . ALA B 1 31 ? 0.262 25.188 -7.879 1 45.06 31 ALA B N 1
ATOM 1537 C CA . ALA B 1 31 ? 0.104 25.609 -6.484 1 45.06 31 ALA B CA 1
ATOM 1538 C C . ALA B 1 31 ? 0.315 24.422 -5.535 1 45.06 31 ALA B C 1
ATOM 1540 O O . ALA B 1 31 ? -0.384 23.422 -5.629 1 45.06 31 ALA B O 1
ATOM 1541 N N . ALA B 1 32 ? 1.573 24.109 -5.246 1 54.22 32 ALA B N 1
ATOM 1542 C CA . ALA B 1 32 ? 1.693 23.422 -3.963 1 54.22 32 ALA B CA 1
ATOM 1543 C C . ALA B 1 32 ? 0.571 23.828 -3.014 1 54.22 32 ALA B C 1
ATOM 1545 O O . ALA B 1 32 ? 0.383 25.016 -2.744 1 54.22 32 ALA B O 1
ATOM 1546 N N . HIS B 1 33 ? -0.602 23.172 -3.062 1 72.38 33 HIS B N 1
ATOM 1547 C CA . HIS B 1 33 ? -1.688 23.531 -2.154 1 72.38 33 HIS B CA 1
ATOM 1548 C C . HIS B 1 33 ? -1.229 23.469 -0.702 1 72.38 33 HIS B C 1
ATOM 1550 O O . HIS B 1 33 ? -1.027 22.391 -0.149 1 72.38 33 HIS B O 1
ATOM 1556 N N . ASP B 1 34 ? -0.678 24.594 -0.337 1 87.19 34 ASP B N 1
ATOM 1557 C CA . ASP B 1 34 ? -0.317 24.812 1.061 1 87.19 34 ASP B CA 1
ATOM 1558 C C . ASP B 1 34 ? -1.49 25.391 1.845 1 87.19 34 ASP B C 1
ATOM 1560 O O . ASP B 1 34 ? -2.254 26.203 1.318 1 87.19 34 ASP B O 1
ATOM 1564 N N . PHE B 1 35 ? -1.599 24.906 3.029 1 90.19 35 PHE B N 1
ATOM 1565 C CA . PHE B 1 35 ? -2.629 25.406 3.936 1 90.19 35 PHE B CA 1
ATOM 1566 C C . PHE B 1 35 ? -2.01 25.938 5.223 1 90.19 35 PHE B C 1
ATOM 1568 O O . PHE B 1 35 ? -0.962 25.453 5.66 1 90.19 35 PHE B O 1
ATOM 1575 N N . LYS B 1 36 ? -2.701 26.953 5.734 1 95.25 36 LYS B N 1
ATOM 1576 C CA . LYS B 1 36 ? -2.217 27.562 6.965 1 95.25 36 LYS B CA 1
ATOM 1577 C C . LYS B 1 36 ? -3.244 27.438 8.086 1 95.25 36 LYS B C 1
ATOM 1579 O O . LYS B 1 36 ? -4.445 27.594 7.855 1 95.25 36 LYS B O 1
ATOM 1584 N N . LEU B 1 37 ? -2.725 27.172 9.273 1 95.81 37 LEU B N 1
ATOM 1585 C CA . LEU B 1 37 ? -3.49 27.172 10.516 1 95.81 37 LEU B CA 1
ATOM 1586 C C . LEU B 1 37 ? -2.652 27.703 11.672 1 95.81 37 LEU B C 1
ATOM 1588 O O . LEU B 1 37 ? -1.898 26.953 12.297 1 95.81 37 LEU B O 1
ATOM 1592 N N . GLY B 1 38 ? -2.852 28.984 11.914 1 96.44 38 GLY B N 1
ATOM 1593 C CA . GLY B 1 38 ? -1.919 29.609 12.852 1 96.44 38 GLY B CA 1
ATOM 1594 C C . GLY B 1 38 ? -0.468 29.438 12.438 1 96.44 38 GLY B C 1
ATOM 1595 O O . GLY B 1 38 ? -0.095 29.766 11.312 1 96.44 38 GLY B O 1
ATOM 1596 N N . PRO B 1 39 ? 0.313 28.844 13.359 1 97.31 39 PRO B N 1
ATOM 1597 C CA . PRO B 1 39 ? 1.729 28.672 13.031 1 97.31 39 PRO B CA 1
ATOM 1598 C C . PRO B 1 39 ? 1.99 27.453 12.164 1 97.31 39 PRO B C 1
ATOM 1600 O O . PRO B 1 39 ? 3.127 27.203 11.75 1 97.31 39 PRO B O 1
ATOM 1603 N N . LEU B 1 40 ? 0.998 26.656 11.891 1 98.19 40 LEU B N 1
ATOM 1604 C CA . LEU B 1 40 ? 1.188 25.406 11.156 1 98.19 40 LEU B CA 1
ATOM 1605 C C . LEU B 1 40 ? 1.05 25.641 9.656 1 98.19 40 LEU B C 1
ATOM 1607 O O . LEU B 1 40 ? 0.145 26.344 9.211 1 98.19 40 LEU B O 1
ATOM 1611 N N . ARG B 1 41 ? 2.066 25.047 8.938 1 97.94 41 ARG B N 1
ATOM 1612 C CA . ARG B 1 41 ? 2.033 25 7.477 1 97.94 41 ARG B CA 1
ATOM 1613 C C . ARG B 1 41 ? 1.849 23.562 6.984 1 97.94 41 ARG B C 1
ATOM 1615 O O . ARG B 1 41 ? 2.666 22.688 7.277 1 97.94 41 ARG B O 1
ATOM 1622 N N . ILE B 1 42 ? 0.759 23.359 6.348 1 97.5 42 ILE B N 1
ATOM 1623 C CA . ILE B 1 42 ? 0.425 22.047 5.82 1 97.5 42 ILE B CA 1
ATOM 1624 C C . ILE B 1 42 ? 0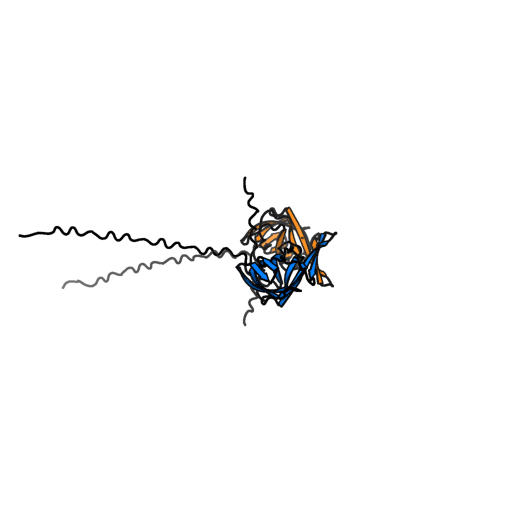.705 22 4.316 1 97.5 42 ILE B C 1
ATOM 1626 O O . ILE B 1 42 ? 0.081 22.734 3.543 1 97.5 42 ILE B O 1
ATOM 1630 N N . ASP B 1 43 ? 1.578 21.047 4.07 1 95.75 43 ASP B N 1
ATOM 1631 C CA . ASP B 1 43 ? 2.09 21.047 2.701 1 95.75 43 ASP B CA 1
ATOM 1632 C C . ASP B 1 43 ? 1.601 19.812 1.936 1 95.75 43 ASP B C 1
ATOM 1634 O O . ASP B 1 43 ? 1.815 18.672 2.367 1 95.75 43 ASP B O 1
ATOM 1638 N N . HIS B 1 44 ? 0.901 20.078 0.833 1 94.06 44 HIS B N 1
ATOM 1639 C CA . HIS B 1 44 ? 0.593 19.172 -0.264 1 94.06 44 HIS B CA 1
ATOM 1640 C C . HIS B 1 44 ? -0.052 17.891 0.248 1 94.06 44 HIS B C 1
ATOM 1642 O O . HIS B 1 44 ? 0.524 16.797 0.121 1 94.06 44 HIS B O 1
ATOM 1648 N N . PRO B 1 45 ? -1.267 17.938 0.765 1 96.56 45 PRO B N 1
ATOM 1649 C CA . PRO B 1 45 ? -2.021 16.703 1.021 1 96.56 45 PRO B CA 1
ATOM 1650 C C . PRO B 1 45 ? -2.303 15.906 -0.251 1 96.56 45 PRO B C 1
ATOM 1652 O O . PRO B 1 45 ? -2.748 16.469 -1.253 1 96.56 45 PRO B O 1
ATOM 1655 N N . TYR B 1 46 ? -2.041 14.562 -0.16 1 94.38 46 TYR B N 1
ATOM 1656 C CA . TYR B 1 46 ? -2.309 13.727 -1.327 1 94.38 46 TYR B CA 1
ATOM 1657 C C . TYR B 1 46 ? -2.688 12.312 -0.912 1 94.38 46 TYR B C 1
ATOM 1659 O O . TYR B 1 46 ? -2.438 11.898 0.225 1 94.38 46 TYR B O 1
ATOM 1667 N N . ALA B 1 47 ? -3.312 11.664 -1.797 1 94.38 47 ALA B N 1
ATOM 1668 C CA . ALA B 1 47 ? -3.645 10.25 -1.658 1 94.38 47 ALA B CA 1
ATOM 1669 C C . ALA B 1 47 ? -3.238 9.461 -2.904 1 94.38 47 ALA B C 1
ATOM 1671 O O . ALA B 1 47 ? -3.01 10.047 -3.965 1 94.38 47 ALA B O 1
ATOM 1672 N N . THR B 1 48 ? -3.125 8.227 -2.707 1 89.94 48 THR B N 1
ATOM 1673 C CA . THR B 1 48 ? -2.781 7.395 -3.855 1 89.94 48 THR B CA 1
ATOM 1674 C C . THR B 1 48 ? -4.023 6.715 -4.426 1 89.94 48 THR B C 1
ATOM 1676 O O . THR B 1 48 ? -4.953 6.391 -3.682 1 89.94 48 THR B O 1
ATOM 1679 N N . PRO B 1 49 ? -3.988 6.5 -5.68 1 88.44 49 PRO B N 1
ATOM 1680 C CA . PRO B 1 49 ? -5.133 5.805 -6.273 1 88.44 49 PRO B CA 1
ATOM 1681 C C . PRO B 1 49 ? -5.352 4.414 -5.676 1 88.44 49 PRO B C 1
ATOM 1683 O O . PRO B 1 49 ? -4.398 3.773 -5.227 1 88.44 49 PRO B O 1
ATOM 1686 N N . THR B 1 50 ? -6.652 4.059 -5.629 1 86.94 50 THR B N 1
ATOM 1687 C CA . THR B 1 50 ? -7.004 2.73 -5.141 1 86.94 50 THR B CA 1
ATOM 1688 C C . THR B 1 50 ? -7.617 1.888 -6.254 1 86.94 50 THR B C 1
ATOM 1690 O O . THR B 1 50 ? -8.266 2.422 -7.156 1 86.94 50 THR B O 1
ATOM 1693 N N . PRO B 1 51 ? -7.395 0.583 -6.184 1 78.19 51 PRO B N 1
ATOM 1694 C CA . PRO B 1 51 ? -8.172 -0.258 -7.094 1 78.19 51 PRO B CA 1
ATOM 1695 C C . PRO B 1 51 ? -9.68 -0.151 -6.859 1 78.19 51 PRO B C 1
ATOM 1697 O O . PRO B 1 51 ? -10.109 0.236 -5.77 1 78.19 51 PRO B O 1
ATOM 1700 N N . PRO B 1 52 ? -10.414 -0.448 -7.926 1 78.12 52 PRO B N 1
ATOM 1701 C CA . PRO B 1 52 ? -11.867 -0.433 -7.738 1 78.12 52 PRO B CA 1
ATOM 1702 C C . PRO B 1 52 ? -12.328 -1.382 -6.637 1 78.12 52 PRO B C 1
ATOM 1704 O O . PRO B 1 52 ? -11.844 -2.512 -6.543 1 78.12 52 PRO B O 1
ATOM 1707 N N . GLY B 1 53 ? -13.141 -0.919 -5.785 1 81.06 53 GLY B N 1
ATOM 1708 C CA . GLY B 1 53 ? -13.727 -1.749 -4.742 1 81.06 53 GLY B CA 1
ATOM 1709 C C . GLY B 1 53 ? -12.852 -1.854 -3.506 1 81.06 53 GLY B C 1
ATOM 1710 O O . GLY B 1 53 ? -13.211 -2.529 -2.541 1 81.06 53 GLY B O 1
ATOM 1711 N N . ALA B 1 54 ? -11.75 -1.243 -3.547 1 84.56 54 ALA B N 1
ATOM 1712 C CA . ALA B 1 54 ? -10.906 -1.261 -2.355 1 84.56 54 ALA B CA 1
ATOM 1713 C C . ALA B 1 54 ? -11.656 -0.731 -1.14 1 84.56 54 ALA B C 1
ATOM 1715 O O . ALA B 1 54 ? -12.336 0.296 -1.221 1 84.56 54 ALA B O 1
ATOM 1716 N N . ALA B 1 55 ? -11.469 -1.442 -0.103 1 90.5 55 ALA B N 1
ATOM 1717 C CA . ALA B 1 55 ? -12.156 -1.056 1.122 1 90.5 55 ALA B CA 1
ATOM 1718 C C . ALA B 1 55 ? -11.469 0.132 1.79 1 90.5 55 ALA B C 1
ATOM 1720 O O . ALA B 1 55 ? -12.125 0.941 2.453 1 90.5 55 ALA B O 1
ATOM 1721 N N . ASN B 1 56 ? -10.102 0.233 1.567 1 94.38 56 ASN B N 1
ATOM 1722 C CA . ASN B 1 56 ? -9.32 1.229 2.287 1 94.38 56 ASN B CA 1
ATOM 1723 C C . ASN B 1 56 ? -8.352 1.957 1.36 1 94.38 56 ASN B C 1
ATOM 1725 O O . ASN B 1 56 ? -8.086 1.499 0.247 1 94.38 56 ASN B O 1
ATOM 1729 N N . GLY B 1 57 ? -7.879 3.039 1.777 1 93.56 57 GLY B N 1
ATOM 1730 C CA . GLY B 1 57 ? -6.863 3.844 1.118 1 93.56 57 GLY B CA 1
ATOM 1731 C C . GLY B 1 57 ? -5.938 4.547 2.092 1 93.56 57 GLY B C 1
ATOM 1732 O O . GLY B 1 57 ? -5.977 4.285 3.295 1 93.56 57 GLY B O 1
ATOM 1733 N N . ALA B 1 58 ? -5.09 5.355 1.494 1 95.19 58 ALA B N 1
ATOM 1734 C CA . ALA B 1 58 ? -4.133 6.082 2.32 1 95.19 58 ALA B CA 1
ATOM 1735 C C . ALA B 1 58 ? -3.93 7.504 1.803 1 95.19 58 ALA B C 1
ATOM 1737 O O . ALA B 1 58 ? -3.895 7.73 0.591 1 95.19 58 ALA B O 1
ATOM 1738 N N . ALA B 1 59 ? -3.779 8.375 2.748 1 96.88 59 ALA B N 1
ATOM 1739 C CA . ALA B 1 59 ? -3.438 9.766 2.449 1 96.88 59 ALA B CA 1
ATOM 1740 C C . ALA B 1 59 ? -2.154 10.18 3.162 1 96.88 59 ALA B C 1
ATOM 1742 O O . ALA B 1 59 ? -1.772 9.57 4.168 1 96.88 59 ALA B O 1
ATOM 1743 N N . TYR B 1 60 ? -1.611 11.195 2.6 1 95.94 60 TYR B N 1
ATOM 1744 C CA . TYR B 1 60 ? -0.289 11.648 3.01 1 95.94 60 TYR B CA 1
ATOM 1745 C C . TYR B 1 60 ? -0.202 13.172 2.975 1 95.94 60 TYR B C 1
ATOM 1747 O O . TYR B 1 60 ? -1.089 13.836 2.438 1 95.94 60 TYR B O 1
ATOM 1755 N N . LEU B 1 61 ? 0.788 13.648 3.658 1 96.06 61 LEU B N 1
ATOM 1756 C CA . LEU B 1 61 ? 1.224 15.039 3.592 1 96.06 61 LEU B CA 1
ATOM 1757 C C . LEU B 1 61 ? 2.717 15.125 3.291 1 96.06 61 LEU B C 1
ATOM 1759 O O . LEU B 1 61 ? 3.523 14.445 3.924 1 96.06 61 LEU B O 1
ATOM 1763 N N . ARG B 1 62 ? 2.984 15.961 2.318 1 93 62 ARG B N 1
ATOM 1764 C CA . ARG B 1 62 ? 4.418 16.156 2.125 1 93 62 ARG B CA 1
ATOM 1765 C C . ARG B 1 62 ? 5.086 16.609 3.42 1 93 62 ARG B C 1
ATOM 1767 O O . ARG B 1 62 ? 6.203 16.188 3.729 1 93 62 ARG B O 1
ATOM 1774 N N . GLY B 1 63 ? 4.305 17.5 4.117 1 95.5 63 GLY B N 1
ATOM 1775 C CA . GLY B 1 63 ? 4.832 17.891 5.418 1 95.5 63 GLY B CA 1
ATOM 1776 C C . GLY B 1 63 ? 3.893 18.797 6.191 1 95.5 63 GLY B C 1
ATOM 1777 O O . GLY B 1 63 ? 2.98 19.391 5.617 1 95.5 63 GLY B O 1
ATOM 1778 N N . ILE B 1 64 ? 4.121 18.828 7.453 1 97.56 64 ILE B N 1
ATOM 1779 C CA . ILE B 1 64 ? 3.566 19.828 8.367 1 97.56 64 ILE B CA 1
ATOM 1780 C C . ILE B 1 64 ? 4.695 20.531 9.102 1 97.56 64 ILE B C 1
ATOM 1782 O O . ILE B 1 64 ? 5.484 19.906 9.805 1 97.56 64 ILE B O 1
ATOM 1786 N N . ARG B 1 65 ? 4.691 21.781 8.969 1 98.06 65 ARG B N 1
ATOM 1787 C CA . ARG B 1 65 ? 5.699 22.578 9.672 1 98.06 65 ARG B CA 1
ATOM 1788 C C . ARG B 1 65 ? 5.07 23.391 10.789 1 98.06 65 ARG B C 1
ATOM 1790 O O . ARG B 1 65 ? 4.055 24.062 10.578 1 98.06 65 ARG B O 1
ATOM 1797 N N . ASN B 1 66 ? 5.668 23.281 11.922 1 98.5 66 ASN B N 1
ATOM 1798 C CA . ASN B 1 66 ? 5.324 24.172 13.031 1 98.5 66 ASN B CA 1
ATOM 1799 C C . ASN B 1 66 ? 6.293 25.344 13.133 1 98.5 66 ASN B C 1
ATOM 1801 O O . ASN B 1 66 ? 7.426 25.188 13.594 1 98.5 66 ASN B O 1
ATOM 1805 N N . THR B 1 67 ? 5.789 26.469 12.766 1 98 67 THR B N 1
ATOM 1806 C CA . THR B 1 67 ? 6.656 27.656 12.766 1 98 67 THR B CA 1
ATOM 1807 C C . THR B 1 67 ? 6.598 28.375 14.109 1 98 67 THR B C 1
ATOM 1809 O O . THR B 1 67 ? 7.324 29.344 14.328 1 98 67 THR B O 1
ATOM 1812 N N . GLY B 1 68 ? 5.801 27.891 15.016 1 97.88 68 GLY B N 1
ATOM 1813 C CA . GLY B 1 68 ? 5.586 28.531 16.297 1 97.88 68 GLY B CA 1
ATOM 1814 C C . GLY B 1 68 ? 6.598 28.125 17.359 1 97.88 68 GLY B C 1
ATOM 1815 O O . GLY B 1 68 ? 7.52 27.359 17.062 1 97.88 68 GLY B O 1
ATOM 1816 N N . ASP B 1 69 ? 6.426 28.641 18.578 1 97.94 69 ASP B N 1
ATOM 1817 C CA . ASP B 1 69 ? 7.363 28.422 19.672 1 97.94 69 ASP B CA 1
ATOM 1818 C C . ASP B 1 69 ? 6.809 27.391 20.656 1 97.94 69 ASP B C 1
ATOM 1820 O O . ASP B 1 69 ? 7.461 27.062 21.656 1 97.94 69 ASP B O 1
ATOM 1824 N N . GLN B 1 70 ? 5.648 26.891 20.391 1 98.12 70 GLN B N 1
ATOM 1825 C CA . GLN B 1 70 ? 5.02 25.891 21.25 1 98.12 70 GLN B CA 1
ATOM 1826 C C . GLN B 1 70 ? 4.738 24.609 20.469 1 98.12 70 GLN B C 1
ATOM 1828 O O . GLN B 1 70 ? 4.434 24.641 19.281 1 98.12 70 GLN B O 1
ATOM 1833 N N . PRO B 1 71 ? 4.793 23.484 21.141 1 98.5 71 PRO B N 1
ATOM 1834 C CA . PRO B 1 71 ? 4.465 22.219 20.484 1 98.5 71 PRO B CA 1
ATOM 1835 C C . PRO B 1 71 ? 2.971 22.078 20.188 1 98.5 71 PRO B C 1
ATOM 1837 O O . PRO B 1 71 ? 2.148 22.75 20.812 1 98.5 71 PRO B O 1
ATOM 1840 N N . ASP B 1 72 ? 2.617 21.281 19.25 1 98.44 72 ASP B N 1
ATOM 1841 C CA . ASP B 1 72 ? 1.267 20.812 18.938 1 98.44 72 ASP B CA 1
ATOM 1842 C C . ASP B 1 72 ? 1.264 19.328 18.578 1 98.44 72 ASP B C 1
ATOM 1844 O O . ASP B 1 72 ? 2.293 18.656 18.672 1 98.44 72 ASP B O 1
ATOM 1848 N N . ARG B 1 73 ? 0.075 18.781 18.266 1 98.62 73 ARG B N 1
ATOM 1849 C CA . ARG B 1 73 ? -0.068 17.391 17.828 1 98.62 73 ARG B CA 1
ATOM 1850 C C . ARG B 1 73 ? -1.14 17.266 16.75 1 98.62 73 ARG B C 1
ATOM 1852 O O . ARG B 1 73 ? -2.178 17.938 16.812 1 98.62 73 ARG B O 1
ATOM 1859 N N . LEU B 1 74 ? -0.846 16.516 15.734 1 98.69 74 LEU B N 1
ATOM 1860 C CA . LEU B 1 74 ? -1.919 16.016 14.883 1 98.69 74 LEU B CA 1
ATOM 1861 C C . LEU B 1 74 ? -2.645 14.844 15.547 1 98.69 74 LEU B C 1
ATOM 1863 O O . LEU B 1 74 ? -2.053 13.789 15.781 1 98.69 74 LEU B O 1
ATOM 1867 N N . VAL B 1 75 ? -3.955 15 15.828 1 98.81 75 VAL B N 1
ATOM 1868 C CA . VAL B 1 75 ? -4.57 14.008 16.703 1 98.81 75 VAL B CA 1
ATOM 1869 C C . VAL B 1 75 ? -5.688 13.281 15.953 1 98.81 75 VAL B C 1
ATOM 1871 O O . VAL B 1 75 ? -6.254 12.312 16.469 1 98.81 75 VAL B O 1
ATOM 1874 N N . GLY B 1 76 ? -6.039 13.797 14.75 1 98.56 76 GLY B N 1
ATOM 1875 C CA . GLY B 1 76 ? -7.082 13.109 14 1 98.56 76 GLY B CA 1
ATOM 1876 C C . GLY B 1 76 ? -7.355 13.742 12.648 1 98.56 76 GLY B C 1
ATOM 1877 O O . GLY B 1 76 ? -6.789 14.789 12.32 1 98.56 76 GLY B O 1
ATOM 1878 N N . ALA B 1 77 ? -8.211 13.086 11.922 1 98.88 77 ALA B N 1
ATOM 1879 C CA . ALA B 1 77 ? -8.688 13.578 10.625 1 98.88 77 ALA B CA 1
ATOM 1880 C C . ALA B 1 77 ? -10.023 12.945 10.266 1 98.88 77 ALA B C 1
ATOM 1882 O O . ALA B 1 77 ? -10.43 11.945 10.859 1 98.88 77 ALA B O 1
ATOM 1883 N N . SER B 1 78 ? -10.719 13.578 9.352 1 98.88 78 SER B N 1
ATOM 1884 C CA . SER B 1 78 ? -11.961 13.055 8.805 1 98.88 78 SER B CA 1
ATOM 1885 C C . SER B 1 78 ? -12.156 13.5 7.359 1 98.88 78 SER B C 1
ATOM 1887 O O . SER B 1 78 ? -11.609 14.523 6.941 1 98.88 78 SER B O 1
ATOM 1889 N N . THR B 1 79 ? -12.938 12.742 6.672 1 98.81 79 THR B N 1
ATOM 1890 C CA . THR B 1 79 ? -13.242 13.047 5.277 1 98.81 79 THR B CA 1
ATOM 1891 C C . THR B 1 79 ? -14.547 12.383 4.852 1 98.81 79 THR B C 1
ATOM 1893 O O . THR B 1 79 ? -14.898 11.312 5.359 1 98.81 79 THR B O 1
ATOM 1896 N N . PRO B 1 80 ? -15.242 12.977 3.922 1 98.56 80 PRO B N 1
ATOM 1897 C CA . PRO B 1 80 ? -16.484 12.359 3.459 1 98.56 80 PRO B CA 1
ATOM 1898 C C . PRO B 1 80 ? -16.25 11.109 2.613 1 98.56 80 PRO B C 1
ATOM 1900 O O . PRO B 1 80 ? -17.188 10.336 2.369 1 98.56 80 PRO B O 1
ATOM 1903 N N . VAL B 1 81 ? -15.016 10.844 2.176 1 98.31 81 VAL B N 1
ATOM 1904 C CA . VAL B 1 81 ? -14.82 9.75 1.229 1 98.31 81 VAL B CA 1
ATOM 1905 C C . VAL B 1 81 ? -14.492 8.461 1.983 1 98.31 81 VAL B C 1
ATOM 1907 O O . VAL B 1 81 ? -14.25 7.418 1.37 1 98.31 81 VAL B O 1
ATOM 1910 N N . ALA B 1 82 ? -14.492 8.492 3.295 1 98.69 82 ALA B N 1
ATOM 1911 C CA . ALA B 1 82 ? -14.242 7.316 4.117 1 98.69 82 ALA B CA 1
ATOM 1912 C C . ALA B 1 82 ? -15.094 7.336 5.383 1 98.69 82 ALA B C 1
ATOM 1914 O O . ALA B 1 82 ? -15.414 8.406 5.906 1 98.69 82 ALA B O 1
ATOM 1915 N N . ARG B 1 83 ? -15.383 6.191 5.824 1 98.75 83 ARG B N 1
ATOM 1916 C CA . ARG B 1 83 ? -16.141 6.086 7.07 1 98.75 83 ARG B CA 1
ATOM 1917 C C . ARG B 1 83 ? -15.367 6.691 8.234 1 98.75 83 ARG B C 1
ATOM 1919 O O . ARG B 1 83 ? -15.945 7.344 9.102 1 98.75 83 ARG B O 1
ATOM 1926 N N . SER B 1 84 ? -14.078 6.398 8.281 1 98.69 84 SER B N 1
ATOM 1927 C CA . SER B 1 84 ? -13.227 6.988 9.305 1 98.69 84 SER B CA 1
ATOM 1928 C C . SER B 1 84 ? -11.797 7.168 8.789 1 98.69 84 SER B C 1
ATOM 1930 O O . SER B 1 84 ? -11.43 6.613 7.754 1 98.69 84 SER B O 1
ATOM 1932 N N . VAL B 1 85 ? -11.039 8 9.5 1 98.81 85 VAL B N 1
ATOM 1933 C CA . VAL B 1 85 ? -9.625 8.211 9.234 1 98.81 85 VAL B CA 1
ATOM 1934 C C . VAL B 1 85 ? -8.82 7.973 10.516 1 98.81 85 VAL B C 1
ATOM 1936 O O . VAL B 1 85 ? -9.164 8.5 11.578 1 98.81 85 VAL B O 1
ATOM 1939 N N . GLU B 1 86 ? -7.836 7.148 10.391 1 98.69 86 GLU B N 1
ATOM 1940 C CA . GLU B 1 86 ? -6.941 6.883 11.516 1 98.69 86 GLU B CA 1
ATOM 1941 C C . GLU B 1 86 ? -5.504 7.27 11.18 1 98.69 86 GLU B C 1
ATOM 1943 O O . GLU B 1 86 ? -5.086 7.184 10.023 1 98.69 86 GLU B O 1
ATOM 1948 N N . ILE B 1 87 ? -4.75 7.676 12.188 1 98.62 87 ILE B N 1
ATOM 1949 C CA . ILE B 1 87 ? -3.312 7.863 12.023 1 98.62 87 ILE B CA 1
ATOM 1950 C C . ILE B 1 87 ? -2.584 6.551 12.297 1 98.62 87 ILE B C 1
ATOM 1952 O O . ILE B 1 87 ? -2.719 5.973 13.375 1 98.62 87 ILE B O 1
ATOM 1956 N N . HIS B 1 88 ? -1.845 6.109 11.344 1 98.25 88 HIS B N 1
ATOM 1957 C CA . HIS B 1 88 ? -1.141 4.844 11.5 1 98.25 88 HIS B CA 1
ATOM 1958 C C . HIS B 1 88 ? 0.37 5.051 11.531 1 98.25 88 HIS B C 1
ATOM 1960 O O . HIS B 1 88 ? 0.889 5.961 10.883 1 98.25 88 HIS B O 1
ATOM 1966 N N . ARG B 1 89 ? 1.031 4.23 12.273 1 97.5 89 ARG B N 1
ATOM 1967 C CA . ARG B 1 89 ? 2.486 4.125 12.297 1 97.5 89 ARG B CA 1
ATOM 1968 C C . ARG B 1 89 ? 2.941 2.734 11.867 1 97.5 89 ARG B C 1
ATOM 1970 O O . ARG B 1 89 ? 2.422 1.728 12.352 1 97.5 89 ARG B O 1
ATOM 1977 N N . SER B 1 90 ? 3.854 2.758 11 1 96.06 90 SER B N 1
ATOM 1978 C CA . SER B 1 90 ? 4.449 1.513 10.523 1 96.06 90 SER B CA 1
ATOM 1979 C C . SER B 1 90 ? 5.906 1.396 10.961 1 96.06 90 SER B C 1
ATOM 1981 O O . SER B 1 90 ? 6.703 2.305 10.727 1 96.06 90 SER B O 1
ATOM 1983 N N . VAL B 1 91 ? 6.262 0.308 11.586 1 95 91 VAL B N 1
ATOM 1984 C CA . VAL B 1 91 ? 7.633 0.049 12.008 1 95 91 VAL B CA 1
ATOM 1985 C C . VAL B 1 91 ? 8.023 -1.381 11.648 1 95 91 VAL B C 1
ATOM 1987 O O . VAL B 1 91 ? 7.191 -2.289 11.68 1 95 91 VAL B O 1
ATOM 1990 N N . VAL B 1 92 ? 9.188 -1.529 11.219 1 92.69 92 VAL B N 1
ATOM 1991 C CA . VAL B 1 92 ? 9.742 -2.865 11.039 1 92.69 92 VAL B CA 1
ATOM 1992 C C . VAL B 1 92 ? 10.477 -3.303 12.305 1 92.69 92 VAL B C 1
ATOM 1994 O O . VAL B 1 92 ? 11.383 -2.617 12.773 1 92.69 92 VAL B O 1
ATOM 1997 N N . ASP B 1 93 ? 10.164 -4.406 12.867 1 93.56 93 ASP B N 1
ATOM 1998 C CA . ASP B 1 93 ? 10.766 -4.828 14.125 1 93.56 93 ASP B CA 1
ATOM 1999 C C . ASP B 1 93 ? 12.062 -5.598 13.883 1 93.56 93 ASP B C 1
ATOM 2001 O O . ASP B 1 93 ? 12.523 -5.707 12.742 1 93.56 93 ASP B O 1
ATOM 2005 N N . ALA B 1 94 ? 12.688 -6.145 14.93 1 92.75 94 ALA B N 1
ATOM 2006 C CA . ALA B 1 94 ? 14 -6.789 14.883 1 92.75 94 ALA B CA 1
ATOM 2007 C C . ALA B 1 94 ? 13.953 -8.078 14.078 1 92.75 94 ALA B C 1
ATOM 2009 O O . ALA B 1 94 ? 14.984 -8.578 13.617 1 92.75 94 ALA B O 1
ATOM 2010 N N . GLN B 1 95 ? 12.852 -8.672 13.914 1 92.88 95 GLN B N 1
ATOM 2011 C CA . GLN B 1 95 ? 12.68 -9.906 13.156 1 92.88 95 GLN B CA 1
ATOM 2012 C C . GLN B 1 95 ? 12.25 -9.625 11.727 1 92.88 95 GLN B C 1
ATOM 2014 O O . GLN B 1 95 ? 11.773 -10.516 11.023 1 92.88 95 GLN B O 1
ATOM 2019 N N . ASN B 1 96 ? 12.273 -8.383 11.344 1 92.56 96 ASN B N 1
ATOM 2020 C CA . ASN B 1 96 ? 11.953 -7.922 9.992 1 92.56 96 ASN B CA 1
ATOM 2021 C C . ASN B 1 96 ? 10.461 -8.047 9.703 1 92.56 96 ASN B C 1
ATOM 2023 O O . ASN B 1 96 ? 10.062 -8.289 8.555 1 92.56 96 ASN B O 1
ATOM 2027 N N . VAL B 1 97 ? 9.703 -7.945 10.742 1 94.94 97 VAL B N 1
ATOM 2028 C CA . VAL B 1 97 ? 8.25 -7.918 10.609 1 94.94 97 VAL B CA 1
ATOM 2029 C C . VAL B 1 97 ? 7.754 -6.473 10.648 1 94.94 97 VAL B C 1
ATOM 2031 O O . VAL B 1 97 ? 8.07 -5.723 11.578 1 94.94 97 VAL B O 1
ATOM 2034 N N . MET B 1 98 ? 7.043 -6.168 9.586 1 95.69 98 MET B N 1
ATOM 2035 C CA . MET B 1 98 ? 6.414 -4.852 9.602 1 95.69 98 MET B CA 1
ATOM 2036 C C . MET B 1 98 ? 5.168 -4.855 10.477 1 95.69 98 MET B C 1
ATOM 2038 O O . MET B 1 98 ? 4.309 -5.727 10.344 1 95.69 98 MET B O 1
ATOM 2042 N N . ARG B 1 99 ? 5.094 -3.881 11.367 1 96.5 99 ARG B N 1
ATOM 2043 C CA . ARG B 1 99 ? 3.943 -3.676 12.242 1 96.5 99 ARG B CA 1
ATOM 2044 C C . ARG B 1 99 ? 3.277 -2.332 11.961 1 96.5 99 ARG B C 1
ATOM 2046 O O . ARG B 1 99 ? 3.928 -1.287 12.023 1 96.5 99 ARG B O 1
ATOM 2053 N N . MET B 1 100 ? 2.059 -2.389 11.695 1 96.75 100 MET B N 1
ATOM 2054 C CA . MET B 1 100 ? 1.253 -1.193 11.469 1 96.75 100 MET B CA 1
ATOM 2055 C C . MET B 1 100 ? 0.116 -1.102 12.477 1 96.75 100 MET B C 1
ATOM 2057 O O . MET B 1 100 ? -0.678 -2.033 12.609 1 96.75 100 MET B O 1
ATOM 2061 N N . ARG B 1 101 ? -0.018 0.049 13.156 1 97.5 101 ARG B N 1
ATOM 2062 C CA . ARG B 1 101 ? -1.072 0.209 14.156 1 97.5 101 ARG B CA 1
ATOM 2063 C C . ARG B 1 101 ? -1.59 1.644 14.18 1 97.5 101 ARG B C 1
ATOM 2065 O O . ARG B 1 101 ? -0.881 2.572 13.781 1 97.5 101 ARG B O 1
ATOM 2072 N N . ALA B 1 102 ? -2.762 1.757 14.648 1 98 102 ALA B N 1
ATOM 2073 C CA . ALA B 1 102 ? -3.314 3.084 14.906 1 98 102 ALA B CA 1
ATOM 2074 C C . ALA B 1 102 ? -2.666 3.719 16.125 1 98 102 ALA B C 1
ATOM 2076 O O . ALA B 1 102 ? -2.43 3.041 17.141 1 98 102 ALA B O 1
ATOM 2077 N N . ILE B 1 103 ? -2.424 5.023 16 1 98.12 103 ILE B N 1
ATOM 2078 C CA . ILE B 1 103 ? -1.892 5.754 17.156 1 98.12 103 ILE B CA 1
ATOM 2079 C C . ILE B 1 103 ? -2.768 6.969 17.438 1 98.12 103 ILE B C 1
ATOM 2081 O O . ILE B 1 103 ? -3.549 7.398 16.594 1 98.12 103 ILE B O 1
ATOM 2085 N N . ASP B 1 104 ? -2.568 7.559 18.594 1 97.94 104 ASP B N 1
ATOM 2086 C CA . ASP B 1 104 ? -3.471 8.594 19.094 1 97.94 104 ASP B CA 1
ATOM 2087 C C . ASP B 1 104 ? -3.107 9.961 18.516 1 97.94 104 ASP B C 1
ATOM 2089 O O . ASP B 1 104 ? -3.873 10.914 18.641 1 97.94 104 ASP B O 1
ATOM 2093 N N . GLY B 1 105 ? -1.908 10.016 17.953 1 98.31 105 GLY B N 1
ATOM 2094 C CA . GLY B 1 105 ? -1.458 11.281 17.391 1 98.31 105 GLY B CA 1
ATOM 2095 C C . GLY B 1 105 ? 0.036 11.32 17.125 1 98.31 105 GLY B C 1
ATOM 2096 O O . GLY B 1 105 ? 0.76 10.391 17.5 1 98.31 105 GLY B O 1
ATOM 2097 N N . ILE B 1 106 ? 0.438 12.406 16.453 1 98.38 106 ILE B N 1
ATOM 2098 C CA . ILE B 1 106 ? 1.846 12.648 16.156 1 98.38 106 ILE B CA 1
ATOM 2099 C C . ILE B 1 106 ? 2.252 14.023 16.688 1 98.38 106 ILE B C 1
ATOM 2101 O O . ILE B 1 106 ? 1.547 15.016 16.469 1 98.38 106 ILE B O 1
ATOM 2105 N N . ALA B 1 107 ? 3.379 14.094 17.297 1 98.38 107 ALA B N 1
ATOM 2106 C CA . ALA B 1 107 ? 3.883 15.344 17.859 1 98.38 107 ALA B CA 1
ATOM 2107 C C . ALA B 1 107 ? 4.375 16.281 16.75 1 98.38 107 ALA B C 1
ATOM 2109 O O . ALA B 1 107 ? 5.008 15.828 15.789 1 98.38 107 ALA B O 1
ATOM 2110 N N . LEU B 1 108 ? 4.086 17.469 16.891 1 98.44 108 LEU B N 1
ATOM 2111 C CA . LEU B 1 108 ? 4.617 18.562 16.078 1 98.44 108 LEU B CA 1
ATOM 2112 C C . LEU B 1 108 ? 5.43 19.516 16.938 1 98.44 108 LEU B C 1
ATOM 2114 O O . LEU B 1 108 ? 4.918 20.562 17.359 1 98.44 108 LEU B O 1
ATOM 2118 N N . PRO B 1 109 ? 6.719 19.25 17.125 1 98.44 109 PRO B N 1
ATOM 2119 C CA . PRO B 1 109 ? 7.547 20.156 17.938 1 98.44 109 PRO B CA 1
ATOM 2120 C C . PRO B 1 109 ? 7.672 21.547 17.312 1 98.44 109 PRO B C 1
ATOM 2122 O O . PRO B 1 109 ? 7.457 21.703 16.109 1 98.44 109 PRO B O 1
ATOM 2125 N N . PRO B 1 110 ? 8.008 22.547 18.172 1 98.31 110 PRO B N 1
ATOM 2126 C CA . PRO B 1 110 ? 8.234 23.891 17.625 1 98.31 110 PRO B CA 1
ATOM 2127 C C . PRO B 1 110 ? 9.391 23.938 16.641 1 98.31 110 PRO B C 1
ATOM 2129 O O . PRO B 1 110 ? 10.391 23.234 16.812 1 98.31 110 PRO B O 1
ATOM 2132 N N . LYS B 1 111 ? 9.195 24.688 15.594 1 98.31 111 LYS B N 1
ATOM 2133 C CA . LYS B 1 111 ? 10.234 25 14.617 1 98.31 111 LYS B CA 1
ATOM 2134 C C . LYS B 1 111 ? 10.734 23.719 13.93 1 98.31 111 LYS B C 1
ATOM 2136 O O . LYS B 1 111 ? 11.914 23.609 13.617 1 98.31 111 LYS B O 1
ATOM 2141 N N . ALA B 1 112 ? 9.844 22.75 13.789 1 97.75 112 ALA B N 1
ATOM 2142 C CA . ALA B 1 112 ? 10.195 21.469 13.172 1 97.75 112 ALA B CA 1
ATOM 2143 C C . ALA B 1 112 ? 9.195 21.078 12.086 1 97.75 112 ALA B C 1
ATOM 2145 O O . ALA B 1 112 ? 8.117 21.672 11.992 1 97.75 112 ALA B O 1
ATOM 2146 N N . GLU B 1 113 ? 9.617 20.203 11.281 1 96.62 113 GLU B N 1
ATOM 2147 C CA . GLU B 1 113 ? 8.773 19.672 10.219 1 96.62 113 GLU B CA 1
ATOM 2148 C C . GLU B 1 113 ? 8.586 18.172 10.359 1 96.62 113 GLU B C 1
ATOM 2150 O O . GLU B 1 113 ? 9.539 17.438 10.664 1 96.62 113 GLU B O 1
ATOM 2155 N N . LEU B 1 114 ? 7.375 17.766 10.211 1 95.31 114 LEU B N 1
ATOM 2156 C CA . LEU B 1 114 ? 7.008 16.359 10.156 1 95.31 114 LEU B CA 1
ATOM 2157 C C . LEU B 1 114 ? 6.621 15.953 8.742 1 95.31 114 LEU B C 1
ATOM 2159 O O . LEU B 1 114 ? 5.785 16.609 8.109 1 95.31 114 LEU B O 1
ATOM 2163 N N . GLN B 1 115 ? 7.25 14.906 8.266 1 93.44 115 GLN B N 1
ATOM 2164 C CA . GLN B 1 115 ? 6.863 14.367 6.965 1 93.44 115 GLN B CA 1
ATOM 2165 C C . GLN B 1 115 ? 5.992 13.125 7.117 1 93.44 115 GLN B C 1
ATOM 2167 O O . GLN B 1 115 ? 6.301 12.234 7.914 1 93.44 115 GLN B O 1
ATOM 2172 N N . LEU B 1 116 ? 4.902 13.102 6.422 1 94.12 116 LEU B N 1
ATOM 2173 C CA . LEU B 1 116 ? 4.039 11.93 6.297 1 94.12 116 LEU B CA 1
ATOM 2174 C C . LEU B 1 116 ? 3.951 11.477 4.844 1 94.12 116 LEU B C 1
ATOM 2176 O O . LEU B 1 116 ? 2.885 11.555 4.227 1 94.12 116 LEU B O 1
ATOM 2180 N N . ARG B 1 117 ? 5.004 10.977 4.336 1 90.56 117 ARG B N 1
ATOM 2181 C CA . ARG B 1 117 ? 5.109 10.625 2.92 1 90.56 117 ARG B CA 1
ATOM 2182 C C . ARG B 1 117 ? 4.926 9.133 2.707 1 90.56 117 ARG B C 1
ATOM 2184 O O . ARG B 1 117 ? 5.148 8.336 3.623 1 90.56 117 ARG B O 1
ATOM 2191 N N . HIS B 1 118 ? 4.559 8.789 1.532 1 86.56 118 HIS B N 1
ATOM 2192 C CA . HIS B 1 118 ? 4.473 7.375 1.178 1 86.56 118 HIS B CA 1
ATOM 2193 C C . HIS B 1 118 ? 5.809 6.668 1.401 1 86.56 118 HIS B C 1
ATOM 2195 O O . HIS B 1 118 ? 6.867 7.242 1.142 1 86.56 118 HIS B O 1
ATOM 2201 N N . GLY B 1 119 ? 5.734 5.535 1.925 1 82.5 119 GLY B N 1
ATOM 2202 C CA . GLY B 1 119 ? 6.941 4.789 2.24 1 82.5 119 GLY B CA 1
ATOM 2203 C C . GLY B 1 119 ? 7.496 5.109 3.615 1 82.5 119 GLY B C 1
ATOM 2204 O O . GLY B 1 119 ? 8.406 4.426 4.098 1 82.5 119 GLY B O 1
ATOM 2205 N N . GLY B 1 120 ? 7.031 6.184 4.238 1 89.06 120 GLY B N 1
ATOM 2206 C CA . GLY B 1 120 ? 7.492 6.582 5.559 1 89.06 120 GLY B CA 1
ATOM 2207 C C . GLY B 1 120 ? 6.754 5.883 6.684 1 89.06 120 GLY B C 1
ATOM 2208 O O . GLY B 1 120 ? 5.992 4.941 6.445 1 89.06 120 GLY B O 1
ATOM 2209 N N . GLU B 1 121 ? 6.973 6.426 7.863 1 92.81 121 GLU B N 1
ATOM 2210 C CA . GLU B 1 121 ? 6.52 5.773 9.086 1 92.81 121 GLU B CA 1
ATOM 2211 C C . GLU B 1 121 ? 5.043 6.059 9.352 1 92.81 121 GLU B C 1
ATOM 2213 O O . GLU B 1 121 ? 4.355 5.258 9.984 1 92.81 121 GLU B O 1
ATOM 2218 N N . HIS B 1 122 ? 4.637 7.199 8.852 1 96.38 122 HIS B N 1
ATOM 2219 C CA . HIS B 1 122 ? 3.287 7.617 9.203 1 96.38 122 HIS B CA 1
ATOM 2220 C C . HIS B 1 122 ? 2.441 7.859 7.961 1 96.38 122 HIS B C 1
ATOM 2222 O O . HIS B 1 122 ? 2.955 8.305 6.934 1 96.38 122 HIS B O 1
ATOM 2228 N N . HIS B 1 123 ? 1.154 7.539 8.094 1 96.75 123 HIS B N 1
ATOM 2229 C CA . HIS B 1 123 ? 0.172 7.926 7.086 1 96.75 123 HIS B CA 1
ATOM 2230 C C . HIS B 1 123 ? -1.225 8.023 7.688 1 96.75 123 HIS B C 1
ATOM 2232 O O . HIS B 1 123 ? -1.436 7.652 8.844 1 96.75 123 HIS B O 1
ATOM 2238 N N . LEU B 1 124 ? -2.086 8.672 6.945 1 98.56 124 LEU B N 1
ATOM 2239 C CA . LEU B 1 124 ? -3.504 8.68 7.289 1 98.56 124 LEU B CA 1
ATOM 2240 C C . LEU B 1 124 ? -4.246 7.551 6.582 1 98.56 124 LEU B C 1
ATOM 2242 O O . LEU B 1 124 ? -4.363 7.555 5.355 1 98.56 124 LEU B O 1
ATOM 2246 N N . MET B 1 125 ? -4.699 6.598 7.402 1 98.06 125 MET B N 1
ATOM 2247 C CA . MET B 1 125 ? -5.453 5.469 6.855 1 98.06 125 MET B CA 1
ATOM 2248 C C . MET B 1 125 ? -6.91 5.848 6.625 1 98.06 125 MET B C 1
ATOM 2250 O O . MET B 1 125 ? -7.586 6.32 7.543 1 98.06 125 MET B O 1
ATOM 2254 N N . LEU B 1 126 ? -7.359 5.691 5.41 1 98.25 126 LEU B N 1
ATOM 2255 C CA . LEU B 1 126 ? -8.766 5.871 5.062 1 98.25 126 LEU B CA 1
ATOM 2256 C C . LEU B 1 126 ? -9.516 4.547 5.137 1 98.25 126 LEU B C 1
ATOM 2258 O O . LEU B 1 126 ? -9.312 3.664 4.305 1 98.25 126 LEU B O 1
ATOM 2262 N N . ILE B 1 127 ? -10.383 4.504 6.113 1 97.38 127 ILE B 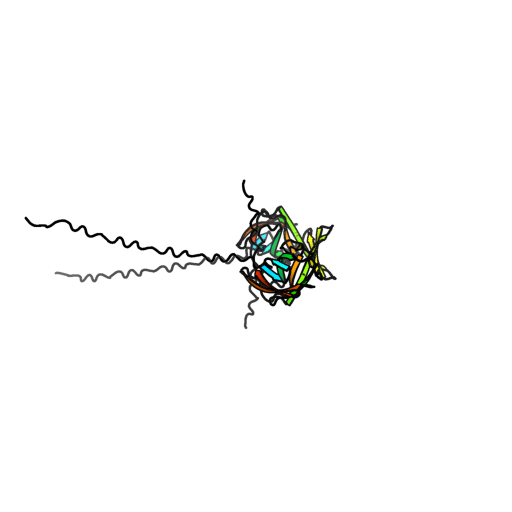N 1
ATOM 2263 C CA . ILE B 1 127 ? -11.055 3.236 6.375 1 97.38 127 ILE B CA 1
ATOM 2264 C C . ILE B 1 127 ? -12.484 3.293 5.859 1 97.38 127 ILE B C 1
ATOM 2266 O O . ILE B 1 127 ? -13.242 4.207 6.199 1 97.38 127 ILE B O 1
ATOM 2270 N N . GLY B 1 128 ? -12.812 2.246 5.109 1 97.31 128 GLY B N 1
ATOM 2271 C CA . GLY B 1 128 ? -14.164 2.211 4.578 1 97.31 128 GLY B CA 1
ATOM 2272 C C . GLY B 1 128 ? -14.43 3.289 3.545 1 97.31 128 GLY B C 1
ATOM 2273 O O . GLY B 1 128 ? -15.297 4.145 3.738 1 97.31 128 GLY B O 1
ATOM 2274 N N . LEU B 1 129 ? -13.773 3.209 2.447 1 96.69 129 LEU B N 1
ATOM 2275 C CA . LEU B 1 129 ? -13.938 4.164 1.356 1 96.69 129 LEU B CA 1
ATOM 2276 C C . LEU B 1 129 ? -15.359 4.121 0.805 1 96.69 129 LEU B C 1
ATOM 2278 O O . LEU B 1 129 ? -15.93 3.039 0.626 1 96.69 129 LEU B O 1
ATOM 2282 N N . THR B 1 130 ? -15.867 5.258 0.562 1 96.94 130 THR B N 1
ATOM 2283 C CA . THR B 1 130 ? -17.203 5.34 0.001 1 96.94 130 THR B CA 1
ATOM 2284 C C . THR B 1 130 ? -17.156 5.324 -1.524 1 96.94 130 THR B C 1
ATOM 2286 O O . THR B 1 130 ? -18.188 5.18 -2.184 1 96.94 130 THR B O 1
ATOM 2289 N N . GLN B 1 131 ? -16.031 5.48 -2.045 1 93.75 131 GLN B N 1
ATOM 2290 C CA . GLN B 1 131 ? -15.742 5.461 -3.477 1 93.75 131 GLN B CA 1
ATOM 2291 C C . GLN B 1 131 ? -14.281 5.094 -3.742 1 93.75 131 GLN B C 1
ATOM 2293 O O . GLN B 1 131 ? -13.422 5.262 -2.873 1 93.75 131 GLN B O 1
ATOM 2298 N N . SER B 1 132 ? -14.078 4.66 -4.965 1 91.38 132 SER B N 1
ATOM 2299 C CA . SER B 1 132 ? -12.688 4.48 -5.367 1 91.38 132 SER B CA 1
ATOM 2300 C C . SER B 1 132 ? -11.984 5.82 -5.527 1 91.38 132 SER B C 1
ATOM 2302 O O . SER B 1 132 ? -12.602 6.812 -5.918 1 91.38 132 SER B O 1
ATOM 2304 N N . LEU B 1 133 ? -10.672 5.809 -5.238 1 92.81 133 LEU B N 1
ATOM 2305 C CA . LEU B 1 133 ? -9.859 6.996 -5.473 1 92.81 133 LEU B CA 1
ATOM 2306 C C . LEU B 1 133 ? -9.133 6.902 -6.809 1 92.81 133 LEU B C 1
ATOM 2308 O O . LEU B 1 133 ? -8.242 6.062 -6.984 1 92.81 133 LEU B O 1
ATOM 2312 N N . LYS B 1 134 ? -9.453 7.754 -7.715 1 87.94 134 LYS B N 1
ATOM 2313 C CA . LYS B 1 134 ? -8.859 7.742 -9.047 1 87.94 134 LYS B CA 1
ATOM 2314 C C . LYS B 1 134 ? -7.836 8.867 -9.203 1 87.94 134 LYS B C 1
ATOM 2316 O O . LYS B 1 134 ? -8.008 9.953 -8.641 1 87.94 134 LYS B O 1
ATOM 2321 N N . ASP B 1 135 ? -6.832 8.523 -9.945 1 86.75 135 ASP B N 1
ATOM 2322 C CA . ASP B 1 135 ? -5.855 9.562 -10.242 1 86.75 135 ASP B CA 1
ATOM 2323 C C . ASP B 1 135 ? -6.535 10.82 -10.766 1 86.75 135 ASP B C 1
ATOM 2325 O O . ASP B 1 135 ? -7.398 10.742 -11.648 1 86.75 135 ASP B O 1
ATOM 2329 N N . GLY B 1 136 ? -6.195 11.914 -10.172 1 90.19 136 GLY B N 1
ATOM 2330 C CA . GLY B 1 136 ? -6.762 13.188 -10.594 1 90.19 136 GLY B CA 1
ATOM 2331 C C . GLY B 1 136 ? -7.922 13.633 -9.727 1 90.19 136 GLY B C 1
ATOM 2332 O O . GLY B 1 136 ? -8.312 14.805 -9.758 1 90.19 136 GLY B O 1
ATOM 2333 N N . ASP B 1 137 ? -8.531 12.742 -8.977 1 93.19 137 ASP B N 1
ATOM 2334 C CA . ASP B 1 137 ? -9.594 13.109 -8.039 1 93.19 137 ASP B CA 1
ATOM 2335 C C . ASP B 1 137 ? -9.086 14.102 -6.996 1 93.19 137 ASP B C 1
ATOM 2337 O O . ASP B 1 137 ? -7.875 14.25 -6.809 1 93.19 137 ASP B O 1
ATOM 2341 N N . ARG B 1 138 ? -10.031 14.82 -6.367 1 96.81 138 ARG B N 1
ATOM 2342 C CA . ARG B 1 138 ? -9.781 15.648 -5.188 1 96.81 138 ARG B CA 1
ATOM 2343 C C . ARG B 1 138 ? -10.898 15.484 -4.16 1 96.81 138 ARG B C 1
ATOM 2345 O O . ARG B 1 138 ? -12.07 15.336 -4.523 1 96.81 138 ARG B O 1
ATOM 2352 N N . PHE B 1 139 ? -10.516 15.555 -2.975 1 97.81 139 PHE B N 1
ATOM 2353 C CA . PHE B 1 139 ? -11.531 15.5 -1.93 1 97.81 139 PHE B CA 1
ATOM 2354 C C . PHE B 1 139 ? -11.078 16.266 -0.695 1 97.81 139 PHE B C 1
ATOM 2356 O O . PHE B 1 139 ? -9.883 16.406 -0.446 1 97.81 139 PHE B O 1
ATOM 2363 N N . PRO B 1 140 ? -12 16.781 0.084 1 98.31 140 PRO B N 1
ATOM 2364 C CA . PRO B 1 140 ? -11.648 17.5 1.314 1 98.31 140 PRO B CA 1
ATOM 2365 C C . PRO B 1 140 ? -11.32 16.547 2.469 1 98.31 140 PRO B C 1
ATOM 2367 O O . PRO B 1 140 ? -11.844 15.43 2.521 1 98.31 140 PRO B O 1
ATOM 2370 N N . MET B 1 141 ? -10.492 17.016 3.354 1 98.75 141 MET B N 1
ATOM 2371 C CA . MET B 1 141 ? -10.188 16.344 4.613 1 98.75 141 MET B CA 1
ATOM 2372 C C . MET B 1 141 ? -9.977 17.359 5.734 1 98.75 141 MET B C 1
ATOM 2374 O O . MET B 1 141 ? -9.312 18.375 5.539 1 98.75 141 MET B O 1
ATOM 2378 N N . SER B 1 142 ? -10.539 17.078 6.805 1 98.81 142 SER B N 1
ATOM 2379 C CA . SER B 1 142 ? -10.32 17.906 7.984 1 98.81 142 SER B CA 1
ATOM 2380 C C . SER B 1 142 ? -9.234 17.312 8.883 1 98.81 142 SER B C 1
ATOM 2382 O O . SER B 1 142 ? -9.32 16.156 9.289 1 98.81 142 SER B O 1
ATOM 2384 N N . LEU B 1 143 ? -8.289 18.141 9.148 1 98.81 143 LEU B N 1
ATOM 2385 C CA . LEU B 1 143 ? -7.25 17.766 10.102 1 98.81 143 LEU B CA 1
ATOM 2386 C C . LEU B 1 143 ? -7.512 18.391 11.461 1 98.81 143 LEU B C 1
ATOM 2388 O O . LEU B 1 143 ? -7.883 19.562 11.555 1 98.81 143 LEU B O 1
ATOM 2392 N N . ARG B 1 144 ? -7.309 17.609 12.492 1 98.88 144 ARG B N 1
ATOM 2393 C CA . ARG B 1 144 ? -7.527 18.078 13.852 1 98.88 144 ARG B CA 1
ATOM 2394 C C . ARG B 1 144 ? -6.219 18.125 14.633 1 98.88 144 ARG B C 1
ATOM 2396 O O . ARG B 1 144 ? -5.52 17.109 14.734 1 98.88 144 ARG B O 1
ATOM 2403 N N . PHE B 1 145 ? -5.945 19.297 15.164 1 98.69 145 PHE B N 1
ATOM 2404 C CA . PHE B 1 145 ? -4.758 19.516 15.977 1 98.69 145 PHE B CA 1
ATOM 2405 C C . PHE B 1 145 ? -5.133 19.781 17.422 1 98.69 145 PHE B C 1
ATOM 2407 O O . PHE B 1 145 ? -6.199 20.328 17.703 1 98.69 145 PHE B O 1
ATOM 2414 N N . GLU B 1 146 ? -4.234 19.328 18.25 1 98.56 146 GLU B N 1
ATOM 2415 C CA . GLU B 1 146 ? -4.512 19.406 19.688 1 98.56 146 GLU B CA 1
ATOM 2416 C C . GLU B 1 146 ? -4.664 20.859 20.125 1 98.56 146 GLU B C 1
ATOM 2418 O O . GLU B 1 146 ? -5.523 21.172 20.953 1 98.56 146 GLU B O 1
ATOM 2423 N N . LYS B 1 147 ? -3.902 21.812 19.594 1 98.12 147 LYS B N 1
ATOM 2424 C CA . LYS B 1 147 ? -3.908 23.203 20.047 1 98.12 147 LYS B CA 1
ATOM 2425 C C . LYS B 1 147 ? -4.449 24.141 18.969 1 98.12 147 LYS B C 1
ATOM 2427 O O . LYS B 1 147 ? -5.262 25.016 19.25 1 98.12 147 LYS B O 1
ATOM 2432 N N . ALA B 1 148 ? -4.066 23.875 17.734 1 97.75 148 ALA B N 1
ATOM 2433 C CA . ALA B 1 148 ? -4.352 24.797 16.641 1 97.75 148 ALA B CA 1
ATOM 2434 C C . ALA B 1 148 ? -5.797 24.656 16.172 1 97.75 148 ALA B C 1
ATOM 2436 O O . ALA B 1 148 ? -6.305 25.531 15.461 1 97.75 148 ALA B O 1
ATOM 2437 N N . GLY B 1 149 ? -6.473 23.578 16.594 1 97.62 149 GLY B N 1
ATOM 2438 C CA . GLY B 1 149 ? -7.84 23.375 16.141 1 97.62 149 GLY B CA 1
ATOM 2439 C C . GLY B 1 149 ? -7.934 22.562 14.867 1 97.62 149 GLY B C 1
ATOM 2440 O O . GLY B 1 149 ? -7.195 21.594 14.688 1 97.62 149 GLY B O 1
ATOM 2441 N N . GLU B 1 150 ? -8.961 22.859 14.039 1 98.19 150 GLU B N 1
ATOM 2442 C CA . GLU B 1 150 ? -9.211 22.062 12.844 1 98.19 150 GLU B CA 1
ATOM 2443 C C . GLU B 1 150 ? -8.961 22.859 11.57 1 98.19 150 GLU B C 1
ATOM 2445 O O . GLU B 1 150 ? -9.227 24.062 11.531 1 98.19 150 GLU B O 1
ATOM 2450 N N . ARG B 1 151 ? -8.445 22.172 10.578 1 98.25 151 ARG B N 1
ATOM 2451 C CA . ARG B 1 151 ? -8.227 22.781 9.266 1 98.25 151 ARG B CA 1
ATOM 2452 C C . ARG B 1 151 ? -8.648 21.828 8.148 1 98.25 151 ARG B C 1
ATOM 2454 O O . ARG B 1 151 ? -8.188 20.703 8.086 1 98.25 151 ARG B O 1
ATOM 2461 N N . GLU B 1 152 ? -9.539 22.328 7.301 1 98.25 152 GLU B N 1
ATOM 2462 C CA . GLU B 1 152 ? -9.875 21.578 6.094 1 98.25 152 GLU B CA 1
ATOM 2463 C C . GLU B 1 152 ? -8.812 21.766 5.012 1 98.25 152 GLU B C 1
ATOM 2465 O O . GLU B 1 152 ? -8.359 22.891 4.773 1 98.25 152 GLU B O 1
ATOM 2470 N N . VAL B 1 153 ? -8.406 20.719 4.387 1 98 153 VAL B N 1
ATOM 2471 C CA . VAL B 1 153 ? -7.461 20.75 3.273 1 98 153 VAL B CA 1
ATOM 2472 C C . VAL B 1 153 ? -8.062 20.016 2.074 1 98 153 VAL B C 1
ATOM 2474 O O . VAL B 1 153 ? -9.062 19.312 2.207 1 98 153 VAL B O 1
ATOM 2477 N N . MET B 1 154 ? -7.43 20.312 0.962 1 97.62 154 MET B N 1
ATOM 2478 C CA . MET B 1 154 ? -7.812 19.594 -0.248 1 97.62 154 MET B CA 1
ATOM 2479 C C . MET B 1 154 ? -6.766 18.547 -0.611 1 97.62 154 MET B C 1
ATOM 2481 O O . MET B 1 154 ? -5.602 18.875 -0.84 1 97.62 154 MET B O 1
ATOM 2485 N N . VAL B 1 155 ? -7.223 17.266 -0.673 1 97.38 155 VAL B N 1
ATOM 2486 C CA . VAL B 1 155 ? -6.336 16.141 -0.968 1 97.38 155 VAL B CA 1
ATOM 2487 C C . VAL B 1 155 ? -6.387 15.828 -2.461 1 97.38 155 VAL B C 1
ATOM 2489 O O . VAL B 1 155 ? -7.469 15.633 -3.023 1 97.38 155 VAL B O 1
ATOM 2492 N N . TRP B 1 156 ? -5.25 15.75 -2.986 1 94.31 156 TRP B N 1
ATOM 2493 C CA . TRP B 1 156 ? -5.141 15.367 -4.391 1 94.31 156 TRP B CA 1
ATOM 2494 C C . TRP B 1 156 ? -4.766 13.898 -4.535 1 94.31 156 TRP B C 1
ATOM 2496 O O . TRP B 1 156 ? -3.789 13.438 -3.939 1 94.31 156 TRP B O 1
ATOM 2506 N N . VAL B 1 157 ? -5.617 13.18 -5.324 1 93.31 157 VAL B N 1
ATOM 2507 C CA . VAL B 1 157 ? -5.262 11.789 -5.59 1 93.31 157 VAL B CA 1
ATOM 2508 C C . VAL B 1 157 ? -4.27 11.719 -6.746 1 93.31 157 VAL B C 1
ATOM 2510 O O . VAL B 1 157 ? -4.574 12.148 -7.863 1 93.31 157 VAL B O 1
ATOM 2513 N N . GLN B 1 158 ? -3.131 11.211 -6.426 1 86.25 158 GLN B N 1
ATOM 2514 C CA . GLN B 1 158 ? -2.096 11.172 -7.453 1 86.25 158 GLN B CA 1
ATOM 2515 C C . GLN B 1 158 ? -1.125 10.016 -7.207 1 86.25 158 GLN B C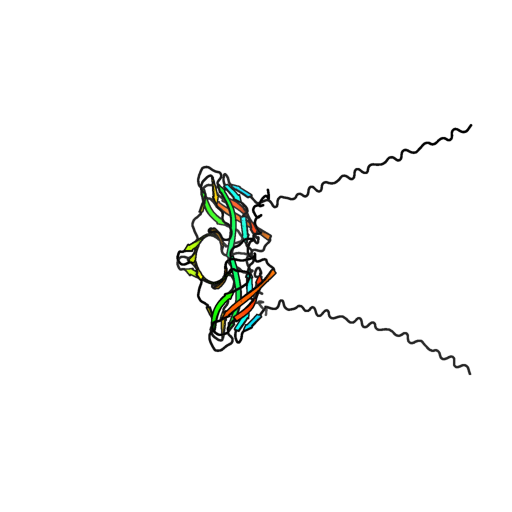 1
ATOM 2517 O O . GLN B 1 158 ? -0.89 9.625 -6.062 1 86.25 158 GLN B O 1
ATOM 2522 N N . THR B 1 159 ? -0.719 9.43 -8.375 1 75.56 159 THR B N 1
ATOM 2523 C CA . THR B 1 159 ? 0.507 8.648 -8.258 1 75.56 159 THR B CA 1
ATOM 2524 C C . THR B 1 159 ? 1.713 9.562 -8.047 1 75.56 159 THR B C 1
ATOM 2526 O O . THR B 1 159 ? 2.027 10.391 -8.898 1 75.56 159 THR B O 1
ATOM 2529 N N . PRO B 1 160 ? 2.125 9.625 -6.879 1 63.72 160 PRO B N 1
ATOM 2530 C CA . PRO B 1 160 ? 3.166 10.617 -6.605 1 63.72 160 PRO B CA 1
ATOM 2531 C C . PRO B 1 160 ? 4.273 10.617 -7.656 1 63.72 160 PRO B C 1
ATOM 2533 O O . PRO B 1 160 ? 4.641 9.562 -8.172 1 63.72 160 PRO B O 1
ATOM 2536 N N . ARG B 1 161 ? 4.379 11.727 -8.438 1 55.5 161 ARG B N 1
ATOM 2537 C CA . ARG B 1 161 ? 5.441 11.914 -9.422 1 55.5 161 ARG B CA 1
ATOM 2538 C C . ARG B 1 161 ? 6.789 12.102 -8.734 1 55.5 161 ARG B C 1
ATOM 2540 O O . ARG B 1 161 ? 6.852 12.461 -7.555 1 55.5 161 ARG B O 1
ATOM 2547 N N . ASP B 1 162 ? 8.008 11.75 -9.453 1 45.44 162 ASP B N 1
ATOM 2548 C CA . ASP B 1 162 ? 9.352 12.094 -9 1 45.44 162 ASP B CA 1
ATOM 2549 C C . ASP B 1 162 ? 9.359 13.438 -8.273 1 45.44 162 ASP B C 1
ATOM 2551 O O . ASP B 1 162 ? 8.734 14.398 -8.719 1 45.44 162 ASP B O 1
ATOM 2555 N N . GLY B 1 163 ? 9.164 13.602 -7.094 1 39.22 163 GLY B N 1
ATOM 2556 C CA . GLY B 1 163 ? 9.68 14.898 -6.703 1 39.22 163 GLY B CA 1
ATOM 2557 C C . GLY B 1 163 ? 10.82 15.375 -7.586 1 39.22 163 GLY B C 1
ATOM 2558 O O . GLY B 1 163 ? 11.43 14.586 -8.305 1 39.22 163 GLY B O 1
ATOM 2559 N N . ALA B 1 164 ? 10.906 16.781 -8.023 1 32.56 164 ALA B N 1
ATOM 2560 C CA . ALA B 1 164 ? 12.109 17.344 -8.633 1 32.56 164 ALA B CA 1
ATOM 2561 C C . ALA B 1 164 ? 13.367 16.703 -8.047 1 32.56 164 ALA B C 1
ATOM 2563 O O . ALA B 1 164 ? 13.516 16.609 -6.828 1 32.56 164 ALA B O 1
ATOM 2564 N N . GLY B 1 165 ? 14.031 15.633 -8.469 1 30.95 165 GLY B N 1
ATOM 2565 C CA . GLY B 1 165 ? 15.438 15.586 -8.086 1 30.95 165 GLY B CA 1
ATOM 2566 C C . GLY B 1 165 ? 15.992 16.938 -7.695 1 30.95 165 GLY B C 1
ATOM 2567 O O . GLY B 1 165 ? 15.523 17.969 -8.188 1 30.95 165 GLY B O 1
ATOM 2568 N N . VAL B 1 166 ? 16.516 17.156 -6.457 1 29.19 166 VAL B N 1
ATOM 2569 C CA . VAL B 1 166 ? 17.5 18.234 -6.289 1 29.19 166 VAL B CA 1
ATOM 2570 C C . VAL B 1 166 ? 18.266 18.438 -7.594 1 29.19 166 VAL B C 1
ATOM 2572 O O . VAL B 1 166 ? 18.891 17.5 -8.109 1 29.19 166 VAL B O 1
ATOM 2575 N N . HIS B 1 167 ? 17.922 19.375 -8.453 1 29.03 167 HIS B N 1
ATOM 2576 C CA . HIS B 1 167 ? 18.859 19.891 -9.445 1 29.03 167 HIS B CA 1
ATOM 2577 C C . HIS B 1 167 ? 20.297 19.797 -8.953 1 29.03 167 HIS B C 1
ATOM 2579 O O . HIS B 1 167 ? 20.641 20.359 -7.91 1 29.03 167 HIS B O 1
ATOM 2585 N N . GLN B 1 168 ? 21.047 18.75 -9 1 27.86 168 GLN B N 1
ATOM 2586 C CA . GLN B 1 168 ? 22.469 19 -9.07 1 27.86 168 GLN B CA 1
ATOM 2587 C C . GLN B 1 168 ? 22.781 20.203 -9.953 1 27.86 168 GLN B C 1
ATOM 2589 O O . GLN B 1 168 ? 22.484 20.188 -11.156 1 27.86 168 GLN B O 1
ATOM 2594 N N . HIS B 1 169 ? 22.609 21.391 -9.391 1 25.56 169 HIS B N 1
ATOM 2595 C CA . HIS B 1 169 ? 23.312 22.531 -9.977 1 25.56 169 HIS B CA 1
ATOM 2596 C C . HIS B 1 169 ? 24.688 22.125 -10.492 1 25.56 169 HIS B C 1
ATOM 2598 O O . HIS B 1 169 ? 25.516 21.625 -9.727 1 25.56 169 HIS B O 1
ATOM 2604 N N . LYS B 1 170 ? 24.859 21.625 -11.68 1 24.28 170 LYS B N 1
ATOM 2605 C CA . LYS B 1 170 ? 26.172 21.766 -12.32 1 24.28 170 LYS B CA 1
ATOM 2606 C C . LYS B 1 170 ? 26.734 23.172 -12.117 1 24.28 170 LYS B C 1
ATOM 2608 O O . LYS B 1 170 ? 26.125 24.156 -12.555 1 24.28 170 LYS B O 1
ATOM 2613 N N . HIS B 1 171 ? 27.688 23.375 -11.016 1 20.06 171 HIS B N 1
ATOM 2614 C CA . HIS B 1 171 ? 28.812 24.219 -11.398 1 20.06 171 HIS B CA 1
ATOM 2615 C C . HIS B 1 171 ? 29.688 23.531 -12.453 1 20.06 171 HIS B C 1
ATOM 2617 O O . HIS B 1 171 ? 29.844 22.312 -12.43 1 20.06 171 HIS B O 1
#

Secondary structure (DSSP, 8-state):
---------------------------------EEEETTEEEEEEEE----TT-SEEEEEEEEEEE-SSS-EEEEEEE-TTEEEEEEEEEEE-TTS-EEEEEES-EEE-TTEEEEE-TTSSEEEEEEEESS---TT-EEEEEEEETTTEEEEEEEEE--------------/---------------------------------EEEETTEEEEEEEE----TT-SEEEEEEEEEEE-SSS-EEEEEEE-TTEEEEEEEEEEE-TTS-EEEEEES-EEE-TTEEEEE-TTSSEEEEEEEESS---TT-EEEEEEEETTTEEEEEEEEE--------------